Protein AF-A0AAD5BR57-F1 (afdb_monomer)

Sequence (248 aa):
VYKGSLPNGQLIAIKRAQEGSSQGMLEFKNELEILSRVHHKNVVGLIGFCFDKGEQMLVYEYIVNGTLKDSLSGPYILNHFLLGYMDPEYYLTQQLTEKSDTYSFGIVMLEIITARNPIEKGKYIVTEVQETMNKSKELYDLKKVLDPSIGISNQLDGLERFVDLALRCVEEMGNERPSMSEVVKELESIMELIGLNQSIELSSSISASYDGTSKDYNKSYSNDSFLSHSKGSLPSKLYPPLQSLFFQ

Radius of gyration: 21.72 Å; Cα contacts (8 Å, |Δi|>4): 243; chains: 1; bounding box: 59×42×58 Å

Foldseek 3Di:
DDWDAFPVRFIKDKDKFDAPDPVSVVVLVVCCVVQVPDDDPPDWHFPDWADPPRITMTMTGDDPVDDPCVVLDPDDDDPCQVVLLAQLCCVVVVDDDLLSVLSSVLLVLLCVFQSDGCADPRDGSLVVQVVCAQPVDDLRNCPVRGDPVPPPPDLCVLVVLSNVLSNQSNDNDSVSHDRVVVSVVSVVVSCVVSPVPPPCVVPPPPPPDPPDDDDDDPDDPDDDDDPDDDDDDDPPPDDDDHNDRPDD

pLDDT: mean 75.86, std 23.28, range [25.81, 98.5]

Solvent-accessible surface area (backbone atoms only — not comparable to full-atom values): 15556 Å² total; per-residue (Å²): 116,45,83,49,69,47,98,88,68,51,54,26,28,38,40,64,53,61,85,92,43,73,65,36,54,51,51,50,50,51,50,51,60,52,43,76,75,53,84,49,100,92,47,90,50,64,70,39,57,44,80,54,101,88,46,46,31,42,30,26,61,50,67,87,83,65,50,70,59,70,75,50,42,76,100,73,78,80,88,56,60,68,68,47,37,57,31,65,49,31,71,74,68,73,54,86,49,79,40,37,54,28,19,30,50,15,44,50,50,51,28,67,52,29,45,47,65,47,58,52,98,90,41,47,45,67,59,55,51,60,74,52,50,35,88,92,41,80,75,24,56,34,81,85,55,43,31,86,81,62,69,94,64,96,64,60,83,37,48,56,58,50,50,53,52,23,53,38,21,53,43,72,52,54,86,74,24,58,54,65,71,54,50,51,54,50,52,52,53,37,44,54,73,69,62,60,62,90,77,47,77,89,67,68,89,72,80,74,79,83,77,87,72,92,68,92,79,88,72,79,95,65,92,86,88,81,89,74,72,88,86,73,80,78,78,92,79,70,84,88,79,52,88,63,85,87,76,132

InterPro domains:
  IPR000719 Protein kinase domain [PS50011] (1-194)
  IPR001245 Serine-threonine/tyrosine-protein kinase, catalytic domain [PF07714] (4-73)
  IPR001245 Serine-threonine/tyrosine-protein kinase, catalytic domain [PF07714] (84-187)
  IPR011009 Protein kinase-like domain superfamily [SSF56112] (1-199)

Organism: Ambrosia artemisiifolia (NCBI:txid4212)

Nearest PDB structures (foldseek):
  5lpv-assembly1_A  TM=8.615E-01  e=3.635E-12  Arabidopsis thaliana
  5lpb-assembly1_A  TM=8.446E-01  e=3.080E-11  Arabidopsis thaliana
  8ps7-assembly1_A  TM=8.429E-01  e=4.111E-11  Medicago truncatula
  4tpt-assembly1_B  TM=6.820E-01  e=4.719E-08  Homo sapiens
  4tpt-assembly1_A  TM=6.629E-01  e=7.936E-08  Homo sapiens

Mean predicted aligned error: 12.76 Å

Structure (mmCIF, N/CA/C/O backbone):
data_AF-A0AAD5BR57-F1
#
_entry.id   AF-A0AAD5BR57-F1
#
loop_
_atom_site.group_PDB
_atom_site.id
_atom_site.type_symbol
_atom_site.label_atom_id
_atom_site.label_alt_id
_atom_site.label_comp_id
_atom_site.label_asym_id
_atom_site.label_entity_id
_atom_site.label_seq_id
_atom_site.pdbx_PDB_ins_code
_atom_site.Cartn_x
_atom_site.Cartn_y
_atom_site.Cartn_z
_atom_site.occupancy
_atom_site.B_iso_or_equiv
_atom_site.auth_seq_id
_atom_site.auth_comp_id
_atom_site.auth_asym_id
_atom_site.auth_atom_id
_atom_site.pdbx_PDB_model_num
ATOM 1 N N . VAL A 1 1 ? 2.316 4.456 -19.238 1.00 89.25 1 VAL A N 1
ATOM 2 C CA . VAL A 1 1 ? 2.413 2.977 -19.252 1.00 89.25 1 VAL A CA 1
ATOM 3 C C . VAL A 1 1 ? 1.538 2.467 -20.381 1.00 89.25 1 VAL A C 1
ATOM 5 O O . VAL A 1 1 ? 0.466 3.025 -20.578 1.00 89.25 1 VAL A O 1
ATOM 8 N N . TYR A 1 2 ? 1.999 1.473 -21.131 1.00 92.81 2 TYR A N 1
ATOM 9 C CA . TYR A 1 2 ? 1.308 0.901 -22.287 1.00 92.81 2 TYR A CA 1
ATOM 10 C C . TYR A 1 2 ? 1.052 -0.591 -22.065 1.00 92.81 2 TYR A C 1
ATOM 12 O O . TYR A 1 2 ? 1.852 -1.259 -21.414 1.00 92.81 2 TYR A O 1
ATOM 20 N N . LYS A 1 3 ? -0.039 -1.120 -22.621 1.00 94.31 3 LYS A N 1
ATOM 21 C CA . LYS A 1 3 ? -0.311 -2.563 -22.669 1.00 94.31 3 LYS A CA 1
ATOM 22 C C . LYS A 1 3 ? 0.279 -3.151 -23.952 1.00 94.31 3 LYS A C 1
ATOM 24 O O . LYS A 1 3 ? 0.103 -2.565 -25.018 1.00 94.31 3 LYS A O 1
ATOM 29 N N . GLY A 1 4 ? 0.927 -4.307 -23.854 1.00 93.88 4 GLY A N 1
ATOM 30 C CA . GLY A 1 4 ? 1.460 -5.060 -24.990 1.00 93.88 4 GLY A CA 1
ATOM 31 C C . GLY A 1 4 ? 1.160 -6.557 -24.893 1.00 93.88 4 GLY A C 1
ATOM 32 O O . GLY A 1 4 ? 0.654 -7.038 -23.878 1.00 93.88 4 GLY A O 1
ATOM 33 N N . SER A 1 5 ? 1.486 -7.289 -25.958 1.00 94.50 5 SER A N 1
ATOM 34 C CA . SER A 1 5 ? 1.444 -8.754 -26.012 1.00 94.50 5 SER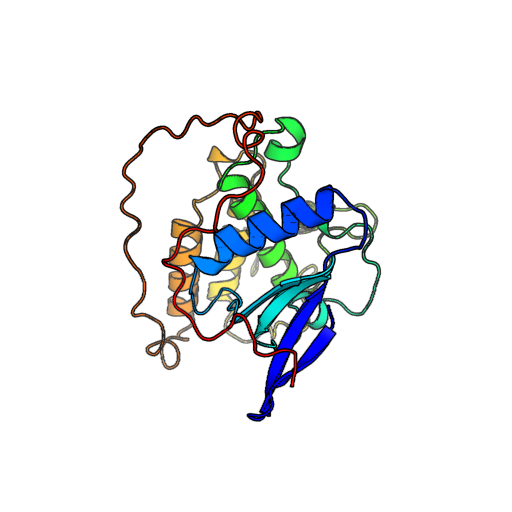 A CA 1
ATOM 35 C C . SER A 1 5 ? 2.727 -9.267 -26.652 1.00 94.50 5 SER A C 1
ATOM 37 O O . SER A 1 5 ? 3.140 -8.757 -27.692 1.00 94.50 5 SER A O 1
ATOM 39 N N . LEU A 1 6 ? 3.335 -10.285 -26.051 1.00 90.06 6 LEU A N 1
ATOM 40 C CA . LEU A 1 6 ? 4.453 -11.021 -26.635 1.00 90.06 6 LEU A CA 1
ATOM 41 C C . LEU A 1 6 ? 3.950 -12.037 -27.685 1.00 90.06 6 LEU A C 1
ATOM 43 O O . LEU A 1 6 ? 2.767 -12.397 -27.662 1.00 90.06 6 LEU A O 1
ATOM 47 N N . PRO A 1 7 ? 4.818 -12.544 -28.588 1.00 92.19 7 PRO A N 1
ATOM 48 C CA . PRO A 1 7 ? 4.431 -13.522 -29.616 1.00 92.19 7 PRO A CA 1
ATOM 49 C C . PRO A 1 7 ? 3.851 -14.833 -29.066 1.00 92.19 7 PRO A C 1
ATOM 51 O O . PRO A 1 7 ? 3.085 -15.508 -29.745 1.00 92.19 7 PRO A O 1
ATOM 54 N N . ASN A 1 8 ? 4.193 -15.188 -27.826 1.00 91.69 8 ASN A N 1
ATOM 55 C CA . ASN A 1 8 ? 3.645 -16.343 -27.109 1.00 91.69 8 ASN A CA 1
ATOM 56 C C . ASN A 1 8 ? 2.242 -16.087 -26.510 1.00 91.69 8 ASN A C 1
ATOM 58 O O . ASN A 1 8 ? 1.713 -16.957 -25.824 1.00 91.69 8 ASN A O 1
ATOM 62 N N . GLY A 1 9 ? 1.654 -14.904 -26.725 1.00 90.62 9 GLY A N 1
ATOM 63 C CA . GLY A 1 9 ? 0.351 -14.502 -26.186 1.00 90.62 9 GLY A CA 1
ATOM 64 C C . GLY A 1 9 ? 0.385 -13.947 -24.758 1.00 90.62 9 GLY A C 1
ATOM 65 O O . GLY A 1 9 ? -0.659 -13.571 -24.228 1.00 90.62 9 GLY A O 1
ATOM 66 N N . GLN A 1 10 ? 1.559 -13.868 -24.123 1.00 92.25 10 GLN A N 1
ATOM 67 C CA . GLN A 1 10 ? 1.697 -13.297 -22.785 1.00 92.25 10 GLN A CA 1
ATOM 68 C C . GLN A 1 10 ? 1.473 -11.780 -22.819 1.00 92.25 10 GLN A C 1
ATOM 70 O O . GLN A 1 10 ? 2.149 -11.056 -23.555 1.00 92.25 10 GLN A O 1
ATOM 75 N N . LEU A 1 11 ? 0.547 -11.290 -21.991 1.00 94.69 11 LEU A N 1
ATOM 76 C CA . LEU A 1 11 ? 0.301 -9.859 -21.822 1.00 94.69 11 LEU A CA 1
ATOM 77 C C . LEU A 1 11 ? 1.389 -9.209 -20.961 1.00 94.69 11 LEU A C 1
ATOM 79 O O . LEU A 1 11 ? 1.804 -9.762 -19.942 1.00 94.69 11 LEU A O 1
ATOM 83 N N . ILE A 1 12 ? 1.801 -8.006 -21.355 1.00 96.06 12 ILE A N 1
ATOM 84 C CA . ILE A 1 12 ? 2.857 -7.233 -20.691 1.00 96.06 12 ILE A CA 1
ATOM 85 C C . ILE A 1 12 ? 2.453 -5.769 -20.491 1.00 96.06 12 ILE A C 1
ATOM 87 O O . ILE A 1 12 ? 1.628 -5.224 -21.233 1.00 96.06 12 ILE A O 1
ATOM 91 N N . ALA A 1 13 ? 3.060 -5.122 -19.500 1.00 96.12 13 ALA A N 1
ATOM 92 C CA . ALA A 1 13 ? 2.980 -3.684 -19.277 1.00 96.12 13 ALA A CA 1
ATOM 93 C C . ALA A 1 13 ? 4.337 -3.031 -19.570 1.00 96.12 13 ALA A C 1
ATOM 95 O O . ALA A 1 13 ? 5.369 -3.474 -19.078 1.00 96.12 13 ALA A O 1
ATOM 96 N N . ILE A 1 14 ? 4.342 -1.965 -20.367 1.00 94.75 14 ILE A N 1
ATOM 97 C CA . ILE A 1 14 ? 5.552 -1.255 -20.792 1.00 94.75 14 ILE A CA 1
ATOM 98 C C . ILE A 1 14 ? 5.528 0.151 -20.190 1.00 94.75 14 ILE A C 1
ATOM 100 O O . ILE A 1 14 ? 4.704 1.001 -20.554 1.00 94.75 14 ILE A O 1
ATOM 104 N N . LYS A 1 15 ? 6.436 0.417 -19.254 1.00 92.56 15 LYS A N 1
ATOM 105 C CA . LYS A 1 15 ? 6.654 1.741 -18.666 1.00 92.56 15 LYS A CA 1
ATOM 106 C C . LYS A 1 15 ? 7.794 2.422 -19.413 1.00 92.56 15 LYS A C 1
ATOM 108 O O . LYS A 1 15 ? 8.955 2.100 -19.203 1.00 92.56 15 LYS A O 1
ATOM 113 N N . ARG A 1 16 ? 7.452 3.359 -20.297 1.00 89.62 16 ARG A N 1
ATOM 114 C CA . ARG A 1 16 ? 8.415 4.236 -20.977 1.00 89.62 16 ARG A CA 1
ATOM 115 C C . ARG A 1 16 ? 8.724 5.432 -20.076 1.00 89.62 16 ARG A C 1
ATOM 117 O O . ARG A 1 16 ? 7.781 6.079 -19.613 1.00 89.62 16 ARG A O 1
ATOM 124 N N . ALA A 1 17 ? 10.000 5.705 -19.820 1.00 83.25 17 ALA A N 1
ATOM 125 C CA . ALA A 1 17 ? 10.419 6.898 -19.089 1.00 83.25 17 ALA A CA 1
ATOM 126 C C . ALA A 1 17 ? 10.110 8.168 -19.904 1.00 83.25 17 ALA A C 1
ATOM 128 O O . ALA A 1 17 ? 10.014 8.121 -21.132 1.00 83.25 17 ALA A O 1
ATOM 129 N N . GLN A 1 18 ? 9.940 9.307 -19.229 1.00 77.50 18 GLN A N 1
ATOM 130 C CA . GLN A 1 18 ? 9.761 10.585 -19.920 1.00 77.50 18 GLN A CA 1
ATOM 131 C C . GLN A 1 18 ? 11.057 11.007 -20.623 1.00 77.50 18 GLN A C 1
ATOM 133 O O . GLN A 1 18 ? 12.136 10.980 -20.032 1.00 77.50 18 GLN A O 1
ATOM 138 N N . GLU A 1 19 ? 10.942 11.419 -21.886 1.00 69.81 19 GLU A N 1
ATOM 139 C CA . GLU A 1 19 ? 12.077 11.895 -22.677 1.00 69.81 19 GLU A CA 1
ATOM 140 C C . GLU A 1 19 ? 12.655 13.192 -22.085 1.00 69.81 19 GLU A C 1
ATOM 142 O O . GLU A 1 19 ? 11.928 14.136 -21.781 1.00 69.81 19 GLU A O 1
ATOM 147 N N . GLY A 1 20 ? 13.982 13.248 -21.938 1.00 65.12 20 GLY A N 1
ATOM 148 C CA . GLY A 1 20 ? 14.707 14.477 -21.603 1.00 65.12 20 GLY A CA 1
ATOM 149 C C . GLY A 1 20 ? 14.751 14.876 -20.124 1.00 65.12 20 GLY A C 1
ATOM 150 O O . GLY A 1 20 ? 15.356 15.903 -19.818 1.00 65.12 20 GLY A O 1
ATOM 151 N N . SER A 1 21 ? 14.183 14.098 -19.193 1.00 67.38 21 SER A N 1
ATOM 152 C CA . SER A 1 21 ? 14.302 14.384 -17.756 1.00 67.38 21 SER A CA 1
ATOM 153 C C . SER A 1 21 ? 15.447 13.590 -17.108 1.00 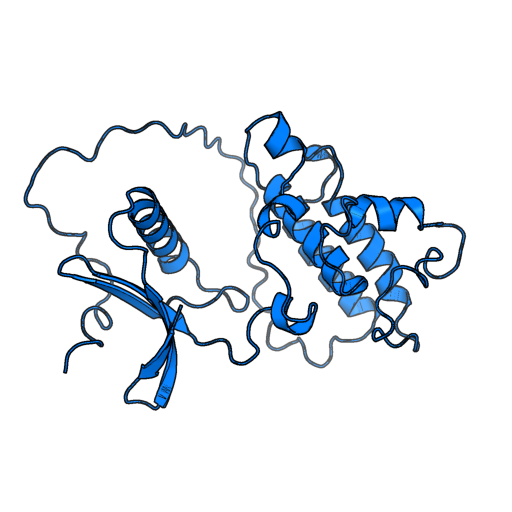67.38 21 SER A C 1
ATOM 155 O O . SER A 1 21 ? 15.536 12.366 -17.209 1.00 67.38 21 SER A O 1
ATOM 157 N N . SER A 1 22 ? 16.348 14.290 -16.409 1.00 65.00 22 SER A N 1
ATOM 158 C CA . SER A 1 22 ? 17.391 13.660 -15.580 1.00 65.00 22 SER A CA 1
ATOM 159 C C . SER A 1 2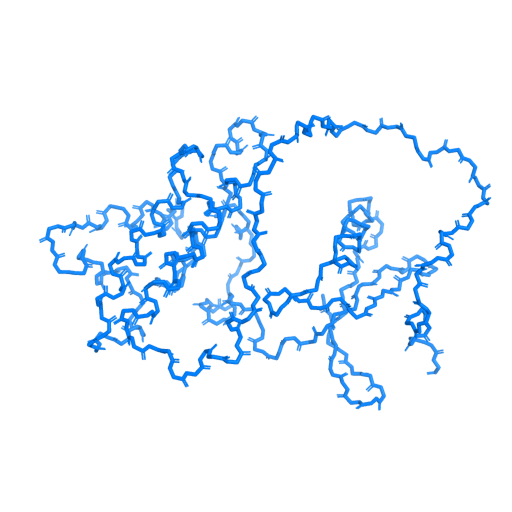2 ? 16.779 12.808 -14.467 1.00 65.00 22 SER A C 1
ATOM 161 O O . SER A 1 22 ? 17.284 11.729 -14.159 1.00 65.00 22 SER A O 1
ATOM 163 N N . GLN A 1 23 ? 15.650 13.277 -13.932 1.00 74.38 23 GLN A N 1
ATOM 164 C CA . GLN A 1 23 ? 14.828 12.577 -12.957 1.00 74.38 23 GLN A CA 1
ATOM 165 C C . GLN A 1 23 ? 14.332 11.224 -13.493 1.00 74.38 23 GLN A C 1
ATOM 167 O O . GLN A 1 23 ? 14.511 10.209 -12.826 1.00 74.38 23 GLN A O 1
ATOM 172 N N . GLY A 1 24 ? 13.813 11.171 -14.726 1.00 79.00 24 GLY A N 1
ATOM 173 C CA . GLY A 1 24 ? 13.313 9.931 -15.326 1.00 79.00 24 GLY A CA 1
ATOM 174 C C . GLY A 1 24 ? 14.399 8.870 -15.520 1.00 79.00 24 GLY A C 1
ATOM 175 O O . GLY A 1 24 ? 14.137 7.684 -15.331 1.00 79.00 24 GLY A O 1
ATOM 176 N N . MET A 1 25 ? 15.637 9.279 -15.824 1.00 81.06 25 MET A N 1
ATOM 177 C CA . MET A 1 25 ? 16.769 8.347 -15.916 1.00 81.06 25 MET A CA 1
ATOM 178 C C . MET A 1 25 ? 17.167 7.781 -14.548 1.00 81.06 25 MET A C 1
ATOM 180 O O . MET A 1 25 ? 17.523 6.605 -14.448 1.00 81.06 25 MET A O 1
ATOM 184 N N . LEU A 1 26 ? 17.157 8.612 -13.502 1.00 83.56 26 LEU A N 1
ATOM 185 C CA . LEU A 1 26 ? 17.472 8.159 -12.149 1.00 83.56 26 LEU A CA 1
ATOM 186 C C . LEU A 1 26 ? 16.409 7.176 -11.644 1.00 83.56 26 LEU A C 1
ATOM 188 O O . LEU A 1 26 ? 16.758 6.106 -11.152 1.00 83.56 26 LEU A O 1
ATOM 192 N N . GLU A 1 27 ? 15.130 7.497 -11.848 1.00 85.56 27 GLU A N 1
ATOM 193 C CA . GLU A 1 27 ? 14.002 6.617 -11.525 1.00 85.56 27 GLU A CA 1
ATOM 194 C C . GLU A 1 27 ? 14.103 5.276 -12.254 1.00 85.56 27 GLU A C 1
ATOM 196 O O . GLU A 1 27 ? 14.029 4.228 -11.615 1.00 85.56 27 GLU A O 1
ATOM 201 N N . PHE A 1 28 ? 14.367 5.296 -13.565 1.00 88.88 28 PHE A N 1
ATOM 202 C CA . PHE A 1 28 ? 14.559 4.083 -14.362 1.00 88.88 28 PHE A CA 1
ATOM 203 C C . PHE A 1 28 ? 15.667 3.185 -13.796 1.00 88.88 28 PHE A C 1
ATOM 205 O O . PHE A 1 28 ? 15.479 1.976 -13.662 1.00 88.88 28 PHE A O 1
ATOM 212 N N . LYS A 1 29 ? 16.828 3.764 -13.457 1.00 88.19 29 LYS A N 1
ATOM 213 C CA . LYS A 1 29 ? 17.972 3.007 -12.927 1.00 88.19 29 LYS A CA 1
ATOM 214 C C . LYS A 1 29 ? 17.682 2.412 -11.555 1.00 88.19 29 LYS A C 1
ATOM 216 O O . LYS A 1 29 ? 17.982 1.239 -11.350 1.00 88.19 29 LYS A O 1
ATOM 221 N N . ASN A 1 30 ? 17.100 3.196 -10.650 1.00 88.38 30 ASN A N 1
ATOM 222 C CA . ASN A 1 30 ? 16.754 2.730 -9.308 1.00 88.38 30 ASN A CA 1
ATOM 223 C C . ASN A 1 30 ? 15.736 1.589 -9.375 1.00 88.38 30 ASN A C 1
ATOM 225 O O . ASN A 1 30 ? 15.912 0.556 -8.733 1.00 88.38 30 ASN A O 1
ATOM 229 N N . GLU A 1 31 ? 14.697 1.748 -10.193 1.00 90.50 31 GLU A N 1
ATOM 230 C CA . GLU A 1 31 ? 13.650 0.743 -10.356 1.00 90.50 31 GLU A CA 1
ATOM 231 C C . GLU A 1 31 ? 14.195 -0.547 -10.983 1.00 90.50 31 GLU A C 1
ATOM 233 O O . GLU A 1 31 ? 13.914 -1.636 -10.483 1.00 90.50 31 GLU A O 1
ATOM 238 N N . LEU A 1 32 ? 15.050 -0.442 -12.007 1.00 90.38 32 LEU A N 1
ATOM 239 C CA . LEU A 1 32 ? 15.746 -1.592 -12.588 1.00 90.38 32 LEU A CA 1
ATOM 240 C C . LEU A 1 32 ? 16.642 -2.298 -11.559 1.00 90.38 32 LEU A C 1
ATOM 242 O O . LEU A 1 32 ? 16.634 -3.526 -11.468 1.00 90.38 32 LEU A O 1
ATOM 246 N N . GLU A 1 33 ? 17.422 -1.545 -10.780 1.00 90.19 33 GLU A N 1
ATOM 247 C CA . GLU A 1 33 ? 18.319 -2.118 -9.775 1.00 90.19 33 GLU A CA 1
ATOM 248 C C . GLU A 1 33 ? 17.549 -2.879 -8.691 1.00 90.19 33 GLU A C 1
ATOM 250 O O . GLU A 1 33 ? 17.908 -4.017 -8.382 1.00 90.19 33 GLU A O 1
ATOM 255 N N . ILE A 1 34 ? 16.490 -2.281 -8.145 1.00 87.56 34 ILE A N 1
ATOM 256 C CA . ILE A 1 34 ? 15.700 -2.877 -7.064 1.00 87.56 34 ILE A CA 1
ATOM 257 C C . ILE A 1 34 ? 14.920 -4.086 -7.589 1.00 87.56 34 ILE A C 1
ATOM 259 O O . ILE A 1 34 ? 15.047 -5.189 -7.053 1.00 87.56 34 ILE A O 1
ATOM 263 N N . LEU A 1 35 ? 14.154 -3.918 -8.669 1.00 88.75 35 LEU A N 1
ATOM 264 C CA . LEU A 1 35 ? 13.240 -4.958 -9.149 1.00 88.75 35 LEU A CA 1
ATOM 265 C C . LEU A 1 35 ? 13.952 -6.112 -9.860 1.00 88.75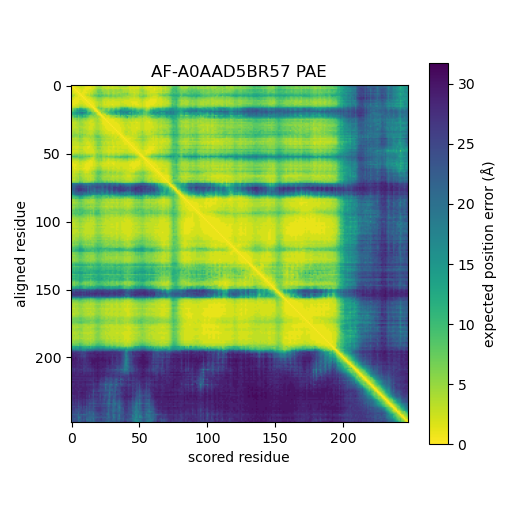 35 LEU A C 1
ATOM 267 O O . LEU A 1 35 ? 13.412 -7.209 -9.910 1.00 88.75 35 LEU A O 1
ATOM 271 N N . SER A 1 36 ? 15.190 -5.929 -10.333 1.00 87.06 36 SER A N 1
ATOM 272 C CA . SER A 1 36 ? 15.999 -7.057 -10.829 1.00 87.06 36 SER A CA 1
ATOM 273 C C . SER A 1 36 ? 16.412 -8.044 -9.729 1.00 87.06 36 SER A C 1
ATOM 275 O O . SER A 1 36 ? 16.783 -9.180 -10.030 1.00 87.06 36 SER A O 1
ATOM 277 N N . ARG A 1 37 ? 16.367 -7.629 -8.455 1.00 88.19 37 ARG A N 1
ATOM 278 C CA . ARG A 1 37 ? 16.772 -8.449 -7.301 1.00 88.19 37 ARG A CA 1
ATOM 279 C C . ARG A 1 37 ? 15.588 -8.949 -6.477 1.00 88.19 37 ARG A C 1
ATOM 281 O O . ARG A 1 37 ? 15.758 -9.886 -5.701 1.00 88.19 37 ARG A O 1
ATOM 288 N N . VAL A 1 38 ? 14.406 -8.363 -6.651 1.00 85.69 38 VAL A N 1
ATOM 289 C CA . VAL A 1 38 ? 13.208 -8.682 -5.868 1.00 85.69 38 VAL A CA 1
ATOM 290 C C . VAL A 1 38 ? 12.234 -9.491 -6.717 1.00 85.69 38 VAL A C 1
ATOM 292 O O . VAL A 1 38 ? 11.695 -8.996 -7.699 1.00 85.69 38 VAL A O 1
ATOM 295 N N . HIS A 1 39 ? 11.978 -10.731 -6.303 1.00 87.19 39 HIS A N 1
ATOM 296 C CA . HIS A 1 39 ? 10.973 -11.603 -6.909 1.00 87.19 39 HIS A CA 1
ATOM 297 C C . HIS A 1 39 ? 10.044 -12.108 -5.810 1.00 87.19 39 HIS A C 1
ATOM 299 O O . HIS A 1 39 ? 10.460 -12.889 -4.954 1.00 87.19 39 HIS A O 1
ATOM 305 N N . HIS A 1 40 ? 8.795 -11.646 -5.803 1.00 89.12 40 HIS A N 1
ATOM 306 C CA . HIS A 1 40 ? 7.832 -12.011 -4.771 1.00 89.12 40 HIS A CA 1
ATOM 307 C C . HIS A 1 40 ? 6.402 -11.976 -5.316 1.00 89.12 40 HIS A C 1
ATOM 309 O O . HIS A 1 40 ? 6.071 -11.100 -6.101 1.00 89.12 40 HIS A O 1
ATOM 315 N N . LYS A 1 41 ? 5.528 -12.879 -4.849 1.00 90.06 41 LYS A N 1
ATOM 316 C CA . LYS A 1 41 ? 4.128 -13.002 -5.313 1.00 90.06 41 LYS A CA 1
ATOM 317 C C . LYS A 1 41 ? 3.288 -11.720 -5.175 1.00 90.06 41 LYS A C 1
ATOM 319 O O . LYS A 1 41 ? 2.313 -11.556 -5.893 1.00 90.06 41 LYS A O 1
ATOM 324 N N . ASN A 1 42 ? 3.666 -10.833 -4.249 1.00 89.69 42 ASN A N 1
ATOM 325 C CA . ASN A 1 42 ? 2.981 -9.561 -3.976 1.00 89.69 42 ASN A CA 1
ATOM 326 C C . ASN A 1 42 ? 3.739 -8.337 -4.534 1.00 89.69 42 ASN A C 1
ATOM 328 O O . ASN A 1 42 ? 3.439 -7.211 -4.150 1.00 89.69 42 ASN A O 1
ATOM 332 N N . VAL A 1 43 ? 4.754 -8.541 -5.381 1.00 90.62 43 VAL A N 1
ATOM 333 C CA . VAL A 1 43 ? 5.515 -7.474 -6.051 1.00 90.62 43 VAL A CA 1
ATOM 334 C C . VAL A 1 43 ? 5.465 -7.741 -7.549 1.00 90.62 43 VAL A C 1
ATOM 336 O O . VAL A 1 43 ? 5.752 -8.852 -7.980 1.00 90.62 43 VAL A O 1
ATOM 339 N N . VAL A 1 44 ? 5.111 -6.727 -8.340 1.00 90.25 44 VAL A N 1
ATOM 340 C CA . VAL A 1 44 ? 4.977 -6.873 -9.796 1.00 90.25 44 VAL A CA 1
ATOM 341 C C . VAL A 1 44 ? 6.306 -7.314 -10.407 1.00 90.25 44 VAL A C 1
ATOM 343 O O . VAL A 1 44 ? 7.329 -6.641 -10.253 1.00 90.25 44 VAL A O 1
ATOM 346 N N . GLY A 1 45 ? 6.279 -8.436 -11.121 1.00 90.62 45 GLY A N 1
ATOM 347 C CA . GLY A 1 45 ? 7.458 -9.027 -11.737 1.00 90.62 45 GLY A CA 1
ATOM 348 C C . GLY A 1 45 ? 8.005 -8.182 -12.887 1.00 90.62 45 GLY A C 1
ATOM 349 O O . GLY A 1 45 ? 7.312 -7.925 -13.879 1.00 90.62 45 GLY A O 1
ATOM 350 N N . LEU A 1 46 ? 9.279 -7.794 -12.785 1.00 93.12 46 LEU A N 1
ATOM 351 C CA . LEU A 1 46 ? 10.023 -7.213 -13.899 1.00 93.12 46 LEU A CA 1
ATOM 352 C C . LEU A 1 46 ? 10.428 -8.333 -14.867 1.00 93.12 46 LEU A C 1
ATOM 354 O O . LEU A 1 46 ? 11.212 -9.214 -14.525 1.00 93.12 46 LEU A O 1
ATOM 358 N N . ILE A 1 47 ? 9.906 -8.284 -16.091 1.00 92.06 47 ILE A N 1
ATOM 359 C CA . ILE A 1 47 ? 10.236 -9.242 -17.153 1.00 92.06 47 ILE A CA 1
ATOM 360 C C . ILE A 1 47 ? 11.527 -8.819 -17.852 1.00 92.06 47 ILE A C 1
ATOM 362 O O . ILE A 1 47 ? 12.380 -9.647 -18.153 1.00 92.06 47 ILE A O 1
ATOM 366 N N . GLY A 1 48 ? 11.687 -7.530 -18.135 1.00 91.19 48 GLY A N 1
ATOM 367 C CA . GLY A 1 48 ? 12.849 -7.046 -18.866 1.00 91.19 48 GLY A CA 1
ATOM 368 C C . GLY A 1 48 ? 12.899 -5.534 -18.964 1.00 91.19 48 GLY A C 1
ATOM 369 O O . GLY A 1 48 ? 12.101 -4.817 -18.363 1.00 91.19 48 GLY A O 1
ATOM 370 N N . PHE A 1 49 ? 13.853 -5.041 -19.740 1.00 92.38 49 PHE A N 1
ATOM 371 C CA . PHE A 1 49 ? 14.031 -3.616 -19.966 1.00 92.38 49 PHE A CA 1
ATOM 372 C C . PHE A 1 49 ? 14.574 -3.352 -2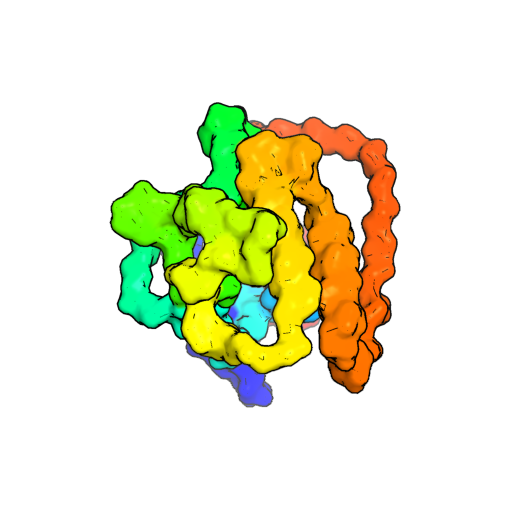1.371 1.00 92.38 49 PHE A C 1
ATOM 374 O O . PHE A 1 49 ? 15.190 -4.218 -21.991 1.00 92.38 49 PHE A O 1
ATOM 381 N N . CYS A 1 50 ? 14.365 -2.135 -21.855 1.00 89.88 50 CYS A N 1
ATOM 382 C CA . CYS A 1 50 ? 14.980 -1.590 -23.052 1.00 89.88 50 CYS A CA 1
ATOM 383 C C . CYS A 1 50 ? 15.781 -0.350 -22.659 1.00 89.88 50 CYS A C 1
ATOM 385 O O . CYS A 1 50 ? 15.257 0.547 -21.996 1.00 89.88 50 CYS A O 1
ATOM 387 N N . PHE A 1 51 ? 17.047 -0.322 -23.064 1.00 87.31 51 PHE A N 1
ATOM 388 C CA . PHE A 1 51 ? 17.916 0.842 -22.951 1.00 87.31 51 PHE A CA 1
ATOM 389 C C . PHE A 1 51 ? 18.726 0.960 -24.244 1.00 87.31 51 PHE A C 1
ATOM 391 O O . PHE A 1 51 ? 19.852 0.470 -24.326 1.00 87.31 51 PHE A O 1
ATOM 398 N N . ASP A 1 52 ? 18.122 1.539 -25.280 1.00 84.00 52 ASP A N 1
ATOM 399 C CA . ASP A 1 52 ? 18.764 1.704 -26.588 1.00 84.00 52 ASP A CA 1
ATOM 400 C C . ASP A 1 52 ? 18.348 3.017 -27.254 1.00 84.00 52 ASP A C 1
ATOM 402 O O . ASP A 1 52 ? 17.198 3.431 -27.159 1.00 84.00 52 ASP A O 1
ATOM 406 N N . LYS A 1 53 ? 19.287 3.681 -27.939 1.00 80.56 53 LYS A N 1
ATOM 407 C CA . LYS A 1 53 ? 19.053 4.896 -28.755 1.00 80.56 53 LYS A CA 1
ATOM 408 C C . LYS A 1 53 ? 18.220 6.007 -28.087 1.00 80.56 53 LYS A C 1
ATOM 410 O O . LYS A 1 53 ? 17.531 6.757 -28.768 1.00 80.56 53 LYS A O 1
ATOM 415 N N . GLY A 1 54 ? 18.320 6.150 -26.765 1.00 78.31 54 GLY A N 1
ATOM 416 C CA . GLY A 1 54 ? 17.570 7.152 -25.996 1.00 78.31 54 GLY A CA 1
ATOM 417 C C . GLY A 1 54 ? 16.220 6.663 -25.462 1.00 78.31 54 GLY A C 1
ATOM 418 O O . GLY A 1 54 ? 15.609 7.359 -24.656 1.00 78.31 54 GLY A O 1
ATOM 419 N N . GLU A 1 55 ? 15.797 5.454 -25.823 1.00 83.75 55 GLU A N 1
ATOM 420 C CA . GLU A 1 55 ? 14.642 4.785 -25.237 1.00 83.75 55 GLU A CA 1
ATOM 421 C C . GLU A 1 55 ? 15.007 4.142 -23.905 1.00 83.75 55 GLU A C 1
ATOM 423 O O . GLU A 1 55 ? 16.018 3.450 -23.780 1.00 83.75 55 GLU A O 1
ATOM 428 N N . GLN A 1 56 ? 14.147 4.353 -22.914 1.00 88.62 56 GLN A N 1
ATOM 429 C CA . GLN A 1 56 ? 14.266 3.768 -21.584 1.00 88.62 56 GLN A CA 1
ATOM 430 C C . GLN A 1 56 ? 12.903 3.191 -21.230 1.00 88.62 56 GLN A C 1
ATOM 432 O O . GLN A 1 56 ? 11.942 3.932 -20.996 1.00 88.62 56 GLN A O 1
ATOM 437 N N . MET A 1 57 ? 12.789 1.866 -21.268 1.00 91.75 57 MET A N 1
ATOM 438 C CA . MET A 1 57 ? 11.530 1.177 -21.004 1.00 91.75 57 MET A CA 1
ATOM 439 C C . MET A 1 57 ? 11.732 0.037 -20.024 1.00 91.75 57 MET A C 1
ATOM 441 O O . MET A 1 57 ? 12.666 -0.745 -20.166 1.00 91.75 57 MET A O 1
ATOM 445 N N . LEU A 1 58 ? 10.834 -0.083 -19.058 1.00 93.25 58 LEU A N 1
ATOM 446 C CA . LEU A 1 58 ? 10.733 -1.241 -18.180 1.00 93.25 58 LEU A CA 1
ATOM 447 C C . LEU A 1 58 ? 9.519 -2.064 -18.602 1.00 93.25 58 LEU A C 1
ATOM 449 O O . LEU A 1 58 ? 8.465 -1.510 -18.930 1.00 93.25 58 LEU A O 1
ATOM 453 N N . VAL A 1 59 ? 9.690 -3.380 -18.644 1.00 94.38 59 VAL A N 1
ATOM 454 C CA . VAL A 1 59 ? 8.686 -4.334 -19.110 1.00 94.38 59 VAL A CA 1
ATOM 455 C C . VAL A 1 59 ? 8.308 -5.232 -17.948 1.00 94.38 59 VAL A C 1
ATOM 457 O O . VAL A 1 59 ? 9.151 -5.952 -17.420 1.00 94.38 59 VAL A O 1
ATOM 460 N N . TYR A 1 60 ? 7.036 -5.204 -17.580 1.00 94.12 60 TYR A N 1
ATOM 461 C CA . TYR A 1 60 ? 6.467 -5.946 -16.463 1.00 94.12 60 TYR A CA 1
ATOM 462 C C . TYR A 1 60 ? 5.430 -6.940 -16.956 1.00 94.12 60 TYR A C 1
ATOM 464 O O . TYR A 1 60 ? 4.892 -6.813 -18.064 1.00 94.12 60 TYR A O 1
ATOM 472 N N . GLU A 1 61 ? 5.091 -7.889 -16.095 1.00 92.75 61 GLU A N 1
ATOM 473 C CA . GLU A 1 61 ? 3.842 -8.621 -16.245 1.00 92.75 61 GLU A CA 1
ATOM 474 C C . GLU A 1 61 ? 2.636 -7.671 -16.228 1.00 92.75 61 GLU A C 1
ATOM 476 O O . GLU A 1 61 ? 2.635 -6.617 -15.585 1.00 92.75 61 GLU A O 1
ATOM 481 N N . TYR A 1 62 ? 1.601 -8.023 -16.986 1.00 94.06 62 TYR A N 1
ATOM 482 C CA . TYR A 1 62 ? 0.382 -7.229 -17.030 1.00 94.06 62 TYR A CA 1
ATOM 483 C C . TYR A 1 62 ? -0.597 -7.659 -15.933 1.00 94.06 62 TYR A C 1
ATOM 485 O O . TYR A 1 62 ? -1.090 -8.787 -15.944 1.00 94.06 62 TYR A O 1
ATOM 493 N N . ILE A 1 63 ? -0.942 -6.731 -15.038 1.00 93.06 63 ILE A N 1
ATOM 494 C CA . ILE A 1 63 ? -1.966 -6.937 -14.009 1.00 93.06 63 ILE A CA 1
ATOM 495 C C . ILE A 1 63 ? -3.351 -6.663 -14.604 1.00 93.06 63 ILE A C 1
ATOM 497 O O . ILE A 1 63 ? -3.706 -5.524 -14.909 1.00 93.06 63 ILE A O 1
ATOM 501 N N . VAL A 1 64 ? -4.142 -7.724 -14.782 1.00 90.06 64 VAL A N 1
ATOM 502 C CA . VAL A 1 64 ? -5.431 -7.671 -15.497 1.00 90.06 64 VAL A CA 1
ATOM 503 C C . VAL A 1 64 ? -6.506 -6.848 -14.790 1.00 90.06 64 VAL A C 1
ATOM 505 O O . VAL A 1 64 ? -7.322 -6.230 -15.466 1.00 90.06 64 VAL A O 1
ATOM 508 N N . ASN A 1 65 ? -6.477 -6.802 -13.457 1.00 88.38 65 ASN A N 1
ATOM 509 C CA . ASN A 1 65 ? -7.477 -6.102 -12.645 1.00 88.38 65 ASN A CA 1
ATOM 510 C C . ASN A 1 65 ? -7.150 -4.615 -12.429 1.00 88.38 65 ASN A C 1
ATOM 512 O O . ASN A 1 65 ? -7.849 -3.943 -11.680 1.00 88.38 65 ASN A O 1
ATOM 516 N N . GLY A 1 66 ? -6.107 -4.092 -13.082 1.00 87.81 66 GLY A N 1
ATOM 517 C CA . GLY A 1 66 ? -5.700 -2.699 -12.919 1.00 87.81 66 GLY A CA 1
ATOM 518 C C . GLY A 1 66 ? -5.140 -2.407 -11.528 1.00 87.81 66 GLY A C 1
ATOM 519 O O . GLY A 1 66 ? -4.564 -3.283 -10.878 1.00 87.81 66 GLY A O 1
ATOM 520 N N . THR A 1 67 ? -5.251 -1.152 -11.101 1.00 87.81 67 THR A N 1
ATOM 521 C CA . THR A 1 67 ? -4.753 -0.706 -9.796 1.00 87.81 67 THR A CA 1
ATOM 522 C C . THR A 1 67 ? -5.833 -0.810 -8.721 1.00 87.81 67 THR A C 1
ATOM 524 O O . THR A 1 67 ? -7.028 -0.759 -9.012 1.00 87.81 67 THR A O 1
ATOM 527 N N . LEU A 1 68 ? -5.418 -0.890 -7.451 1.00 86.94 68 LEU A N 1
ATOM 528 C CA . LEU A 1 68 ? -6.345 -0.810 -6.316 1.00 86.94 68 LEU A CA 1
ATOM 529 C C . LEU A 1 68 ? -7.198 0.465 -6.386 1.00 86.94 68 LEU A C 1
ATOM 531 O O . LEU A 1 68 ? -8.402 0.420 -6.155 1.00 86.94 68 LEU A O 1
ATOM 535 N N . LYS A 1 69 ? -6.586 1.580 -6.799 1.00 83.12 69 LYS A N 1
ATOM 536 C CA . LYS A 1 69 ? -7.271 2.857 -6.981 1.00 83.12 69 LYS A CA 1
ATOM 537 C C . LYS A 1 69 ? -8.445 2.759 -7.954 1.00 83.12 69 LYS A C 1
ATOM 539 O O . LYS A 1 69 ? -9.498 3.303 -7.646 1.00 83.12 69 LYS A O 1
ATOM 544 N N . ASP A 1 70 ? -8.283 2.054 -9.076 1.00 83.12 70 ASP A N 1
ATOM 545 C CA . ASP A 1 70 ? -9.351 1.861 -10.071 1.00 83.12 70 ASP A CA 1
ATOM 546 C C . ASP A 1 70 ? -10.531 1.055 -9.502 1.00 83.12 70 ASP A C 1
ATOM 548 O O . ASP A 1 70 ? -11.662 1.194 -9.965 1.00 83.12 70 ASP A O 1
ATOM 552 N N . SER A 1 71 ? -10.260 0.210 -8.502 1.00 83.25 71 SER A N 1
ATOM 553 C CA . SER A 1 71 ? -11.268 -0.612 -7.825 1.00 83.25 71 SER A CA 1
ATOM 554 C C . SER A 1 71 ? -11.979 0.135 -6.692 1.00 83.25 71 SER A C 1
ATOM 556 O O . SER A 1 71 ? -13.167 -0.087 -6.484 1.00 83.25 71 SER A O 1
ATOM 558 N N . LEU A 1 72 ? -11.268 1.007 -5.964 1.00 78.44 72 LEU A N 1
ATOM 559 C CA . LEU A 1 72 ? -11.802 1.745 -4.809 1.00 78.44 72 LEU A CA 1
ATOM 560 C C . LEU A 1 72 ? -12.426 3.092 -5.184 1.00 78.44 72 LEU A C 1
ATOM 562 O O . LEU A 1 72 ? -13.429 3.500 -4.608 1.00 78.44 72 LEU A O 1
ATOM 566 N N . SER A 1 73 ? -11.838 3.802 -6.144 1.00 66.06 73 SER A N 1
ATOM 567 C CA . SER A 1 73 ? -12.217 5.170 -6.490 1.00 66.06 73 SER A CA 1
ATOM 568 C C . SER A 1 73 ? -12.506 5.279 -7.986 1.00 66.06 73 SER A C 1
ATOM 570 O O . SER A 1 73 ? -11.689 4.929 -8.836 1.00 66.06 73 SER A O 1
ATOM 572 N N . GLY A 1 74 ? -13.693 5.785 -8.328 1.00 57.53 74 GLY A N 1
ATOM 573 C CA . GLY A 1 74 ? -14.011 6.155 -9.707 1.00 57.53 74 GLY A CA 1
ATOM 574 C C . GLY A 1 74 ? -13.025 7.202 -10.262 1.00 57.53 74 GLY A C 1
ATOM 575 O O . GLY A 1 74 ? -12.278 7.826 -9.508 1.00 57.53 74 GLY A O 1
ATOM 576 N N . PRO A 1 75 ? -13.011 7.438 -11.584 1.00 50.59 75 PRO A N 1
ATOM 577 C CA . PRO A 1 75 ? -11.955 8.188 -12.264 1.00 50.59 75 PRO A CA 1
ATOM 578 C C . PRO A 1 75 ? -11.978 9.691 -11.923 1.00 50.59 75 PRO A C 1
ATOM 580 O O . PRO A 1 75 ? -12.508 10.487 -12.693 1.00 50.59 75 PRO A O 1
ATOM 583 N N . TYR A 1 76 ? -11.377 10.115 -10.803 1.00 54.16 76 TYR A N 1
ATOM 584 C CA . TYR A 1 76 ? -11.172 11.535 -10.488 1.00 54.16 76 TYR A CA 1
ATOM 585 C C . TYR A 1 76 ? -9.767 11.861 -9.916 1.00 54.16 76 TYR A C 1
ATOM 587 O O . TYR A 1 76 ? -9.294 11.306 -8.932 1.00 54.16 76 TYR A O 1
ATOM 595 N N . ILE A 1 77 ? -9.125 12.790 -10.640 1.00 50.81 77 ILE A N 1
ATOM 596 C CA . ILE A 1 77 ? -8.014 13.738 -10.396 1.00 50.81 77 ILE A CA 1
ATOM 597 C C . ILE A 1 77 ? -6.760 13.277 -9.611 1.00 50.81 77 ILE A C 1
ATOM 599 O O . ILE A 1 77 ? -6.718 13.179 -8.391 1.00 50.81 77 ILE A O 1
ATOM 603 N N . LEU A 1 78 ? -5.665 13.155 -10.374 1.00 52.19 78 LEU A N 1
ATOM 604 C CA . LEU A 1 78 ? -4.290 12.774 -10.012 1.00 52.19 78 LEU A CA 1
ATOM 605 C C . LEU A 1 78 ? -3.504 13.757 -9.117 1.00 52.19 78 LEU A C 1
ATOM 607 O O . LEU A 1 78 ? -2.424 13.407 -8.652 1.00 52.19 78 LEU A O 1
ATOM 611 N N . ASN A 1 79 ? -3.998 14.969 -8.862 1.00 47.81 79 ASN A N 1
ATOM 612 C CA . ASN A 1 79 ? -3.122 16.060 -8.407 1.00 47.81 79 ASN A CA 1
ATOM 613 C C . ASN A 1 79 ? -2.796 16.071 -6.901 1.00 47.81 79 ASN A C 1
ATOM 615 O O . ASN A 1 79 ? -1.915 16.822 -6.500 1.00 47.81 79 ASN A O 1
ATOM 619 N N . HIS A 1 80 ? -3.451 15.244 -6.078 1.00 55.88 80 HIS A N 1
ATOM 620 C CA . HIS A 1 80 ? -3.161 15.143 -4.636 1.00 55.88 80 HIS A CA 1
ATOM 621 C C . HIS A 1 80 ? -2.735 13.744 -4.180 1.00 55.88 80 HIS A C 1
ATOM 623 O O . HIS A 1 80 ? -2.542 13.531 -2.986 1.00 55.88 80 HIS A O 1
ATOM 629 N N . PHE A 1 81 ? -2.585 12.804 -5.123 1.00 62.88 81 PHE A N 1
ATOM 630 C CA . PHE A 1 81 ? -2.467 11.382 -4.812 1.00 62.88 81 PHE A CA 1
ATOM 631 C C . PHE A 1 81 ? -1.331 11.105 -3.829 1.00 62.88 81 PHE A C 1
ATOM 633 O O . PHE A 1 81 ? -1.592 10.554 -2.776 1.00 62.88 81 PHE A O 1
ATOM 640 N N . LEU A 1 82 ? -0.109 11.569 -4.104 1.00 69.94 82 LEU A N 1
ATOM 641 C CA . LEU A 1 82 ? 1.032 11.249 -3.245 1.00 69.94 82 LEU A CA 1
ATOM 642 C C . LEU A 1 82 ? 0.977 11.944 -1.875 1.00 69.94 82 LEU A C 1
ATOM 644 O O . LEU A 1 82 ? 1.395 11.348 -0.892 1.00 69.94 82 LEU A O 1
ATOM 648 N N . LEU A 1 83 ? 0.425 13.162 -1.780 1.00 80.69 83 LEU A N 1
ATOM 649 C CA . LEU A 1 83 ? 0.434 13.926 -0.524 1.00 80.69 83 LEU A CA 1
ATOM 650 C C . LEU A 1 83 ? -0.393 13.253 0.576 1.00 80.69 83 LEU A C 1
ATOM 652 O O . LEU A 1 83 ? -0.049 13.359 1.746 1.00 80.6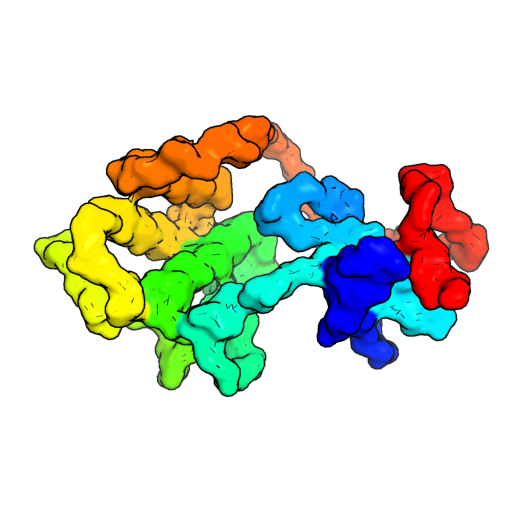9 83 LEU A O 1
ATOM 656 N N . GLY A 1 84 ? -1.454 12.539 0.199 1.00 86.44 84 GLY A N 1
ATOM 657 C CA . GLY A 1 84 ? -2.303 11.830 1.152 1.00 86.44 84 GLY A CA 1
ATOM 658 C C . GLY A 1 84 ? -1.636 10.640 1.841 1.00 86.44 84 GLY A C 1
ATOM 659 O O . GLY A 1 84 ? -2.088 10.252 2.913 1.00 86.44 84 GLY A O 1
ATOM 660 N N . TYR A 1 85 ? -0.564 10.094 1.260 1.00 91.94 85 TYR A N 1
ATOM 661 C CA . TYR A 1 85 ? 0.183 8.964 1.825 1.00 91.94 85 TYR A CA 1
ATOM 662 C C . TYR A 1 85 ? 1.477 9.397 2.524 1.00 91.94 85 TYR A C 1
ATOM 664 O O . TYR A 1 85 ? 2.148 8.561 3.119 1.00 91.94 85 TYR A O 1
ATOM 672 N N . MET A 1 86 ? 1.853 10.679 2.448 1.00 91.75 86 MET A N 1
ATOM 673 C CA . MET A 1 86 ? 3.123 11.155 2.998 1.00 91.75 86 MET A CA 1
ATOM 674 C C . MET A 1 86 ? 3.131 11.056 4.520 1.00 91.75 86 MET A C 1
ATOM 676 O O . MET A 1 86 ? 2.271 11.619 5.194 1.00 91.75 86 MET A O 1
ATOM 680 N N . ASP A 1 87 ? 4.157 10.390 5.040 1.00 95.00 87 ASP A N 1
ATOM 681 C CA . ASP A 1 87 ? 4.458 10.347 6.464 1.00 95.00 87 ASP A CA 1
ATOM 682 C C . ASP A 1 87 ? 4.718 11.772 7.006 1.00 95.00 87 ASP A C 1
ATOM 684 O O . ASP A 1 87 ? 5.606 12.466 6.489 1.00 95.00 87 ASP A O 1
ATOM 688 N N . PRO A 1 88 ? 3.976 12.224 8.035 1.00 93.88 88 PRO A N 1
ATOM 689 C CA . PRO A 1 88 ? 4.148 13.551 8.618 1.00 93.88 88 PRO A CA 1
ATOM 690 C C . PRO A 1 88 ? 5.529 13.739 9.259 1.00 93.88 88 PRO A C 1
ATOM 692 O O . PRO A 1 88 ? 6.122 14.812 9.127 1.00 93.88 88 PRO A O 1
ATOM 695 N N . GLU A 1 89 ? 6.094 12.708 9.890 1.00 93.75 89 GLU A N 1
ATOM 696 C CA . GLU A 1 89 ? 7.437 12.760 10.470 1.00 93.75 89 GLU A CA 1
ATOM 697 C C . GLU A 1 89 ? 8.493 12.893 9.370 1.00 93.75 89 GLU A C 1
ATOM 699 O O . GLU A 1 89 ? 9.380 13.742 9.474 1.00 93.75 89 GLU A O 1
ATOM 704 N N . TYR A 1 90 ? 8.371 12.140 8.273 1.00 93.50 90 TYR A N 1
ATOM 705 C CA . TYR A 1 90 ? 9.229 12.308 7.094 1.00 93.50 90 TYR A CA 1
ATOM 706 C C . TYR A 1 90 ? 9.108 13.715 6.502 1.00 93.50 90 TYR A C 1
ATOM 708 O O . TYR A 1 90 ? 10.121 14.357 6.220 1.00 93.50 90 TYR A O 1
ATOM 716 N N . TYR A 1 91 ? 7.887 14.227 6.347 1.00 91.75 91 TYR A N 1
ATOM 717 C CA . TYR A 1 91 ? 7.652 15.567 5.816 1.00 91.75 91 TYR A CA 1
ATOM 718 C C . TYR A 1 91 ? 8.326 16.652 6.672 1.00 91.75 91 TYR A C 1
ATOM 720 O O . TYR A 1 91 ? 8.931 17.584 6.137 1.00 91.75 91 TYR A O 1
ATOM 728 N N . LEU A 1 92 ? 8.271 16.521 7.998 1.00 92.19 92 LEU A N 1
ATOM 729 C CA . LEU A 1 92 ? 8.863 17.485 8.927 1.00 92.19 92 LEU A CA 1
ATOM 730 C C . LEU A 1 92 ? 10.386 17.340 9.047 1.00 92.19 92 LEU A C 1
ATOM 732 O O . LEU A 1 92 ? 11.104 18.339 9.039 1.00 92.19 92 LEU A O 1
ATOM 736 N N . THR A 1 93 ? 10.887 16.112 9.170 1.00 93.12 93 THR A N 1
ATOM 737 C CA . THR A 1 93 ? 12.305 15.830 9.457 1.00 93.12 93 THR A CA 1
ATOM 738 C C . THR A 1 93 ? 13.168 15.719 8.204 1.00 93.12 93 THR A C 1
ATOM 740 O O . THR A 1 93 ? 14.391 15.827 8.302 1.00 93.12 93 THR A O 1
ATOM 743 N N . GLN A 1 94 ? 12.548 15.493 7.041 1.00 92.06 94 GLN A N 1
ATOM 744 C CA . GLN A 1 94 ? 13.197 15.122 5.778 1.00 92.06 94 GLN A CA 1
ATOM 745 C C . GLN A 1 94 ? 13.992 13.804 5.864 1.00 92.06 94 GLN A C 1
ATOM 747 O O . GLN A 1 94 ? 14.866 13.546 5.034 1.00 92.06 94 GLN A O 1
ATOM 752 N N . GLN A 1 95 ? 13.692 12.953 6.853 1.00 89.00 95 GLN A N 1
ATOM 753 C CA . GLN A 1 95 ? 14.339 11.655 7.057 1.00 89.00 95 GLN A CA 1
ATOM 754 C C . GLN A 1 95 ? 13.396 10.527 6.652 1.00 89.00 95 GLN A C 1
ATOM 756 O O . GLN A 1 95 ? 12.409 10.252 7.328 1.00 89.00 95 GLN A O 1
ATOM 761 N N . LEU A 1 96 ? 13.689 9.890 5.519 1.00 91.19 96 LEU A N 1
ATOM 762 C CA . LEU A 1 96 ? 12.927 8.736 5.053 1.00 91.19 96 LEU A CA 1
ATOM 763 C C . LEU A 1 96 ? 13.349 7.492 5.841 1.00 91.19 96 LEU A C 1
ATOM 765 O O . LEU A 1 96 ? 14.542 7.196 5.933 1.00 91.19 96 LEU A O 1
ATOM 769 N N . THR A 1 97 ? 12.379 6.753 6.374 1.00 94.81 97 THR A N 1
ATOM 770 C CA . THR A 1 97 ? 12.625 5.530 7.150 1.00 94.81 97 THR A CA 1
ATOM 771 C C . THR A 1 97 ? 11.694 4.402 6.710 1.00 94.81 97 THR A C 1
ATOM 773 O O . THR A 1 97 ? 10.692 4.636 6.039 1.00 94.81 97 THR A O 1
ATOM 776 N N . GLU A 1 98 ? 11.964 3.172 7.155 1.00 95.56 98 GLU A N 1
ATOM 777 C CA . GLU A 1 98 ? 11.024 2.048 7.000 1.00 95.56 98 GLU A CA 1
ATOM 778 C C . GLU A 1 98 ? 9.647 2.327 7.637 1.00 95.56 98 GLU A C 1
ATOM 780 O O . GLU A 1 98 ? 8.635 1.769 7.221 1.00 95.56 98 GLU A O 1
ATOM 785 N N . LYS A 1 99 ? 9.584 3.226 8.628 1.00 97.69 99 LYS A N 1
ATOM 786 C CA . LYS A 1 99 ? 8.337 3.621 9.294 1.00 97.69 99 LYS A CA 1
ATOM 787 C C . LYS A 1 99 ? 7.497 4.562 8.436 1.00 97.69 99 LYS A C 1
ATOM 789 O O . LYS A 1 99 ? 6.286 4.646 8.647 1.00 97.69 99 LYS A O 1
ATOM 794 N N . SER A 1 100 ? 8.107 5.237 7.465 1.00 97.00 100 SER A N 1
ATOM 795 C CA . SER A 1 100 ? 7.396 6.040 6.468 1.00 97.00 100 SER A CA 1
ATOM 796 C C . SER A 1 100 ? 6.608 5.154 5.498 1.00 97.00 100 SER A C 1
ATOM 798 O O . SER A 1 100 ? 5.478 5.488 5.129 1.00 97.00 100 SER A O 1
ATOM 800 N N . ASP A 1 101 ? 7.148 3.975 5.170 1.00 96.12 101 ASP A N 1
ATOM 801 C CA . ASP A 1 101 ? 6.431 2.953 4.400 1.00 96.12 101 ASP A CA 1
ATOM 802 C C . ASP A 1 101 ? 5.278 2.354 5.216 1.00 96.12 101 ASP A C 1
ATOM 804 O O . ASP A 1 101 ? 4.176 2.200 4.686 1.00 96.12 101 ASP A O 1
ATOM 808 N N . THR A 1 102 ? 5.483 2.093 6.518 1.00 98.12 102 THR A N 1
ATOM 809 C CA . THR A 1 102 ? 4.398 1.654 7.416 1.00 98.12 102 THR A CA 1
ATOM 810 C C . THR A 1 102 ? 3.241 2.655 7.428 1.00 98.12 102 THR A C 1
ATOM 812 O O . THR A 1 102 ? 2.086 2.250 7.301 1.00 98.12 102 THR A O 1
ATOM 815 N N . TYR A 1 103 ? 3.530 3.956 7.540 1.00 97.69 103 TYR A N 1
ATOM 816 C CA . TYR A 1 103 ? 2.499 4.999 7.513 1.00 97.69 103 TYR A CA 1
ATOM 817 C C . TYR A 1 103 ? 1.717 4.980 6.200 1.00 97.69 103 TYR A C 1
ATOM 819 O O . TYR A 1 103 ? 0.489 4.886 6.202 1.00 97.69 103 TYR A O 1
ATOM 827 N N . SER A 1 104 ? 2.434 4.985 5.074 1.00 96.44 104 SER A N 1
ATOM 828 C CA . SER A 1 104 ? 1.830 4.951 3.738 1.00 96.44 104 SER A CA 1
ATOM 829 C C . SER A 1 104 ? 0.933 3.720 3.555 1.00 96.44 104 SER A C 1
ATOM 831 O O . SER A 1 104 ? -0.164 3.822 3.003 1.00 96.44 104 SER A O 1
ATOM 833 N N . PHE A 1 105 ? 1.359 2.560 4.066 1.00 97.31 105 PHE A N 1
ATOM 834 C CA . PHE A 1 105 ? 0.562 1.334 4.062 1.00 97.31 105 PHE A CA 1
ATOM 835 C C . PHE A 1 105 ? -0.689 1.446 4.946 1.00 97.31 105 PHE A C 1
ATOM 837 O O . PHE A 1 105 ? -1.769 1.022 4.538 1.00 97.31 105 PHE A O 1
ATOM 844 N N . GLY A 1 106 ? -0.580 2.071 6.120 1.00 97.75 106 GLY A N 1
ATOM 845 C CA . GLY A 1 106 ? -1.720 2.353 6.994 1.00 97.75 106 GLY A CA 1
ATOM 846 C C . GLY A 1 106 ? -2.791 3.217 6.319 1.00 97.75 106 GLY A C 1
ATOM 847 O O . GLY A 1 106 ? -3.980 2.925 6.435 1.00 97.75 106 GLY A O 1
ATOM 848 N N . ILE A 1 107 ? -2.388 4.217 5.529 1.00 96.12 107 ILE A N 1
ATOM 849 C CA . ILE A 1 107 ? -3.320 5.008 4.711 1.00 96.12 107 ILE A CA 1
ATOM 850 C C . ILE A 1 107 ? -4.044 4.126 3.687 1.00 96.12 107 ILE A C 1
ATOM 852 O O . ILE A 1 107 ? -5.258 4.245 3.551 1.00 96.12 107 ILE A O 1
ATOM 856 N N . VAL A 1 108 ? -3.341 3.203 3.018 1.00 94.69 108 VAL A N 1
ATOM 857 C CA . VAL A 1 108 ? -3.964 2.233 2.093 1.00 94.69 108 VAL A CA 1
ATOM 858 C C . VAL A 1 108 ? -4.969 1.336 2.822 1.00 94.69 108 VAL A C 1
ATOM 860 O O . VAL A 1 108 ? -6.046 1.064 2.295 1.00 94.69 108 VAL A O 1
ATOM 863 N N . MET A 1 109 ? -4.672 0.902 4.050 1.00 96.06 109 MET A N 1
ATOM 864 C CA . MET A 1 109 ? -5.629 0.136 4.859 1.00 96.06 109 MET A CA 1
ATOM 865 C C . MET A 1 109 ? -6.907 0.940 5.140 1.00 96.06 109 MET A C 1
ATOM 867 O O . MET A 1 109 ? -8.006 0.397 5.022 1.00 96.06 109 MET A O 1
ATOM 871 N N . LEU A 1 110 ? -6.779 2.229 5.473 1.00 94.38 110 LEU A N 1
ATOM 872 C CA . LEU A 1 110 ? -7.924 3.124 5.674 1.00 94.38 110 LEU A CA 1
ATOM 873 C C . LEU A 1 110 ? -8.695 3.381 4.369 1.00 94.38 110 LEU A C 1
ATOM 875 O O . LEU A 1 110 ? -9.927 3.414 4.366 1.00 94.38 110 LEU A O 1
ATOM 879 N N . GLU A 1 111 ? -7.987 3.516 3.252 1.00 92.06 111 GLU A N 1
ATOM 880 C CA . GLU A 1 111 ? -8.573 3.653 1.916 1.00 92.06 111 GLU A CA 1
ATOM 881 C C . GLU A 1 111 ? -9.460 2.445 1.581 1.00 92.06 111 GLU A C 1
ATOM 883 O O . GLU A 1 111 ? -10.597 2.618 1.150 1.00 92.06 111 GLU A O 1
ATOM 888 N N . ILE A 1 112 ? -8.990 1.225 1.863 1.00 91.00 112 ILE A N 1
ATOM 889 C CA . ILE A 1 112 ? -9.730 -0.021 1.605 1.00 91.00 112 ILE A CA 1
ATOM 890 C C . ILE A 1 112 ? -11.037 -0.085 2.403 1.00 91.00 112 ILE A C 1
ATOM 892 O O . ILE A 1 112 ? -12.066 -0.460 1.850 1.00 91.00 112 ILE A O 1
ATOM 896 N N . ILE A 1 113 ? -11.022 0.271 3.692 1.00 90.38 113 ILE A N 1
ATOM 897 C CA . ILE A 1 113 ? -12.221 0.136 4.541 1.00 90.38 113 ILE A CA 1
ATOM 898 C C . ILE A 1 113 ? -13.251 1.246 4.321 1.00 90.38 113 ILE A C 1
ATOM 900 O O . ILE A 1 113 ? -14.412 1.084 4.690 1.00 90.38 113 ILE A O 1
ATOM 904 N N . THR A 1 114 ? -12.840 2.385 3.765 1.00 90.25 114 THR A N 1
ATOM 905 C CA . THR A 1 114 ? -13.732 3.531 3.525 1.00 90.25 114 THR A CA 1
ATOM 906 C C . THR A 1 114 ? -14.145 3.678 2.063 1.00 90.25 114 THR A C 1
ATOM 908 O O . THR A 1 114 ? -15.159 4.323 1.797 1.00 90.25 114 THR A O 1
ATOM 911 N N . ALA A 1 115 ? -13.365 3.119 1.129 1.00 89.06 115 ALA A N 1
ATOM 912 C CA . ALA A 1 115 ? -13.435 3.382 -0.310 1.00 89.06 115 ALA A CA 1
ATOM 913 C C . ALA A 1 115 ? -13.415 4.888 -0.657 1.00 89.06 115 ALA A C 1
ATOM 915 O O . ALA A 1 115 ? -14.070 5.344 -1.596 1.00 89.06 115 ALA A O 1
ATOM 916 N N . ARG A 1 116 ? -12.678 5.685 0.128 1.00 87.44 116 ARG A N 1
ATOM 917 C CA . ARG A 1 116 ? -12.525 7.141 -0.044 1.00 87.44 116 ARG A CA 1
ATOM 918 C C . ARG A 1 116 ? -11.090 7.499 -0.355 1.00 87.44 116 ARG A C 1
ATOM 920 O O . ARG A 1 116 ? -10.174 6.799 0.056 1.00 87.44 116 ARG A O 1
ATOM 927 N N . ASN A 1 117 ? -10.884 8.634 -1.014 1.00 86.69 117 ASN A N 1
ATOM 928 C CA . ASN A 1 117 ? -9.528 9.117 -1.247 1.00 86.69 117 ASN A CA 1
ATOM 929 C C . ASN A 1 117 ? -8.867 9.521 0.085 1.00 86.69 117 ASN A C 1
ATOM 931 O O . ASN A 1 117 ? -9.548 10.057 0.963 1.00 86.69 117 ASN A O 1
ATOM 935 N N . PRO A 1 118 ? -7.534 9.384 0.218 1.00 89.56 118 PRO A N 1
ATOM 936 C CA . PRO A 1 118 ? -6.819 9.798 1.426 1.00 89.56 118 PRO A CA 1
ATOM 937 C C . PRO A 1 118 ? -7.023 11.265 1.825 1.00 89.56 118 PRO A C 1
ATOM 939 O O . PRO A 1 118 ? -6.916 11.607 3.002 1.00 89.56 118 PRO A O 1
ATOM 942 N N . ILE A 1 119 ? -7.303 12.136 0.847 1.00 88.38 119 ILE A N 1
ATOM 943 C CA . ILE A 1 119 ? -7.635 13.545 1.061 1.00 88.38 119 ILE A CA 1
ATOM 944 C C . ILE A 1 119 ? -8.915 13.874 0.294 1.00 88.38 119 ILE A C 1
ATOM 946 O O . ILE A 1 119 ? -8.933 13.847 -0.939 1.00 88.38 119 ILE A O 1
ATOM 950 N N . GLU A 1 120 ? -9.958 14.292 1.010 1.00 83.62 120 GLU A N 1
ATOM 951 C CA . GLU A 1 120 ? -11.204 14.785 0.422 1.00 83.62 120 GLU A CA 1
ATOM 952 C C . GLU A 1 120 ? -11.604 16.121 1.044 1.00 83.62 120 GLU A C 1
ATOM 954 O O . GLU A 1 120 ? -11.627 16.294 2.260 1.00 83.62 120 GLU A O 1
ATOM 959 N N . LYS A 1 121 ? -11.910 17.114 0.197 1.00 83.12 121 LYS A N 1
ATOM 960 C CA . LYS A 1 121 ? -12.316 18.470 0.629 1.00 83.12 121 LYS A CA 1
ATOM 961 C C . LYS A 1 121 ? -11.346 19.114 1.642 1.00 83.12 121 LYS A C 1
ATOM 963 O O . LYS A 1 121 ? -11.768 19.890 2.494 1.00 83.12 121 LYS A O 1
ATOM 968 N N . GLY A 1 122 ? -10.052 18.799 1.535 1.00 82.38 122 GLY A N 1
ATOM 969 C CA . GLY A 1 122 ? -8.999 19.317 2.417 1.00 82.38 122 GLY A CA 1
ATOM 970 C C . GLY A 1 122 ? -8.906 18.633 3.785 1.00 82.38 122 GLY A C 1
ATOM 971 O O . GLY A 1 122 ? -8.147 19.102 4.628 1.00 82.38 122 GLY A O 1
ATOM 972 N N . LYS A 1 123 ? -9.655 17.550 4.014 1.00 85.75 123 LYS A N 1
ATOM 973 C CA . LYS A 1 123 ? -9.545 16.713 5.210 1.00 85.75 123 LYS A CA 1
ATOM 974 C C . LYS A 1 123 ? -8.829 15.412 4.880 1.00 85.75 123 LYS A C 1
ATOM 976 O O . LYS A 1 123 ? -9.061 14.835 3.820 1.00 85.75 123 LYS A O 1
ATOM 981 N N . TYR A 1 124 ? -7.977 14.972 5.799 1.00 90.69 124 TYR A N 1
ATOM 982 C CA . TYR A 1 124 ? -7.303 13.683 5.715 1.00 90.69 124 TYR A CA 1
ATOM 983 C C . TYR A 1 124 ? -8.222 12.578 6.231 1.00 90.69 124 TYR A C 1
ATOM 985 O O . TYR A 1 124 ? -8.908 12.751 7.242 1.00 90.69 124 TYR A O 1
ATOM 993 N N . ILE A 1 125 ? -8.185 11.429 5.561 1.00 91.62 125 ILE A N 1
ATOM 994 C CA . ILE A 1 125 ? -8.950 10.240 5.940 1.00 91.62 125 ILE A CA 1
ATOM 995 C C . ILE A 1 125 ? -8.655 9.800 7.380 1.00 91.62 125 ILE A C 1
ATOM 997 O O . ILE A 1 125 ? -9.575 9.445 8.111 1.00 91.62 125 ILE A O 1
ATOM 1001 N N . VAL A 1 126 ? -7.390 9.889 7.811 1.00 93.12 126 VAL A N 1
ATOM 1002 C CA . VAL A 1 126 ? -6.951 9.534 9.171 1.00 93.12 126 VAL A CA 1
ATOM 1003 C C . VAL A 1 126 ? -7.720 10.343 10.209 1.00 93.12 126 VAL A C 1
ATOM 1005 O O . VAL A 1 126 ? -8.321 9.768 11.113 1.00 93.12 126 VAL A O 1
ATOM 1008 N N . THR A 1 127 ? -7.770 11.666 10.033 1.00 91.44 127 THR A N 1
ATOM 1009 C CA . THR A 1 127 ? -8.478 12.578 10.936 1.00 91.44 127 THR A CA 1
ATOM 1010 C C . THR A 1 127 ? -9.971 12.267 10.976 1.00 91.44 127 THR A C 1
ATOM 1012 O O . THR A 1 127 ? -10.557 12.202 12.050 1.00 91.44 127 THR A O 1
ATOM 1015 N N . GLU A 1 128 ? -10.597 12.021 9.823 1.00 91.69 128 GLU A N 1
ATOM 1016 C CA . GLU A 1 128 ? -12.034 11.733 9.765 1.00 91.69 128 GLU A CA 1
ATOM 1017 C C . GLU A 1 128 ? -12.398 10.409 10.457 1.00 91.69 128 GLU A C 1
ATOM 1019 O O . GLU A 1 128 ? -13.401 10.335 11.177 1.00 91.69 128 GLU A O 1
ATOM 1024 N N . VAL A 1 129 ? -11.570 9.375 10.283 1.00 92.00 129 VAL A N 1
ATOM 1025 C CA . VAL A 1 129 ? -11.736 8.086 10.968 1.00 92.00 129 VAL A CA 1
ATOM 1026 C C . VAL A 1 129 ? -11.544 8.257 12.476 1.00 92.00 129 VAL A C 1
ATOM 1028 O O . VAL A 1 129 ? -12.409 7.831 13.241 1.00 92.00 129 VAL A O 1
ATOM 1031 N N . GLN A 1 130 ? -10.474 8.928 12.913 1.00 91.62 130 GLN A N 1
ATOM 1032 C CA . GLN A 1 130 ? -10.190 9.171 14.332 1.00 91.62 130 GLN A CA 1
ATOM 1033 C C . GLN A 1 130 ? -11.287 9.993 15.028 1.00 91.62 130 GLN A C 1
ATOM 1035 O O . GLN A 1 130 ? -11.689 9.650 16.137 1.00 91.62 130 GLN A O 1
ATOM 1040 N N . GLU A 1 131 ? -11.805 11.046 14.386 1.00 90.00 131 GLU A N 1
ATOM 1041 C CA . GLU A 1 131 ? -12.875 11.893 14.939 1.00 90.00 131 GLU A CA 1
ATOM 1042 C C . GLU A 1 131 ? -14.223 11.162 15.041 1.00 90.00 131 GLU A C 1
ATOM 1044 O O . GLU A 1 131 ? -15.035 11.460 15.921 1.00 90.00 131 GLU A O 1
ATOM 1049 N N . THR A 1 132 ? -14.484 10.214 14.137 1.00 88.56 132 THR A N 1
ATOM 1050 C CA . THR A 1 132 ? -15.740 9.445 14.117 1.00 88.56 132 THR A CA 1
ATOM 1051 C C . THR A 1 132 ? -15.717 8.282 15.108 1.00 88.56 132 THR A C 1
ATOM 1053 O O . THR A 1 132 ? -16.759 7.893 15.641 1.00 88.56 132 THR A O 1
ATOM 1056 N N . MET A 1 133 ? -14.534 7.723 15.350 1.00 88.12 133 MET A N 1
ATOM 1057 C CA . MET A 1 133 ? -14.329 6.500 16.109 1.00 88.12 133 MET A CA 1
ATOM 1058 C C . MET A 1 133 ? -14.714 6.642 17.585 1.00 88.12 133 MET A C 1
ATOM 1060 O O . MET A 1 133 ? -14.191 7.471 18.326 1.00 88.12 133 MET A O 1
ATOM 1064 N N . ASN A 1 134 ? -15.571 5.738 18.055 1.00 87.38 134 ASN A N 1
ATOM 1065 C CA . ASN A 1 134 ? -15.861 5.556 19.470 1.00 87.38 134 ASN A CA 1
ATOM 1066 C C . ASN A 1 134 ? -15.643 4.099 19.878 1.00 87.38 134 ASN A C 1
ATOM 1068 O O . ASN A 1 134 ? -16.531 3.266 19.711 1.00 87.38 134 ASN A O 1
ATOM 1072 N N . LYS A 1 135 ? -14.493 3.822 20.507 1.00 84.44 135 LYS A N 1
ATOM 1073 C CA . LYS A 1 135 ? -14.092 2.479 20.966 1.00 84.44 135 LYS A CA 1
ATOM 1074 C C . LYS A 1 135 ? -15.089 1.782 21.897 1.00 84.44 135 LYS A C 1
ATOM 1076 O O . LYS A 1 135 ? -15.031 0.570 22.044 1.00 84.44 135 LYS A O 1
ATOM 1081 N N . SER A 1 136 ? -15.993 2.527 22.535 1.00 85.38 136 SER A N 1
ATOM 1082 C CA . SER A 1 136 ? -17.001 1.959 23.444 1.00 85.38 136 SER A CA 1
ATOM 1083 C C . SER A 1 136 ? -18.249 1.441 22.722 1.00 85.38 136 SER A C 1
ATOM 1085 O O . SER A 1 136 ? -19.123 0.856 23.361 1.00 85.38 136 SER A O 1
ATOM 1087 N N . LYS A 1 137 ? -18.384 1.708 21.421 1.00 83.19 137 LYS A N 1
ATOM 1088 C CA . LYS A 1 137 ? -19.530 1.296 20.609 1.00 83.19 137 LYS A CA 1
ATOM 1089 C C . LYS A 1 137 ? -19.145 0.144 19.689 1.00 83.19 137 LYS A C 1
ATOM 1091 O O . LYS A 1 137 ? -18.002 0.046 19.257 1.00 83.19 137 LYS A O 1
ATOM 1096 N N . GLU A 1 138 ? -20.139 -0.673 19.352 1.00 79.62 138 GLU A N 1
ATOM 1097 C CA . GLU A 1 138 ? -20.032 -1.717 18.330 1.00 79.62 138 GLU A CA 1
ATOM 1098 C C . GLU A 1 138 ? -19.453 -1.144 17.028 1.00 79.62 138 GLU A C 1
ATOM 1100 O O . GLU A 1 138 ? -19.926 -0.106 16.537 1.00 79.62 138 GLU A O 1
ATOM 1105 N N . LEU A 1 139 ? -18.436 -1.815 16.475 1.00 76.56 139 LEU A N 1
ATOM 1106 C CA . LEU A 1 139 ? -17.756 -1.414 15.243 1.00 76.56 139 LEU A CA 1
ATOM 1107 C C . LEU A 1 139 ? -17.204 0.015 15.285 1.00 76.56 139 LEU A C 1
ATOM 1109 O O . LEU A 1 139 ? -17.147 0.714 14.270 1.00 76.56 139 LEU A O 1
ATOM 1113 N N . TYR A 1 140 ? -16.883 0.485 16.487 1.00 83.69 140 TYR A N 1
ATOM 1114 C CA . TYR A 1 140 ? -16.353 1.814 16.748 1.00 83.69 140 TYR A CA 1
ATOM 1115 C C . TYR A 1 140 ? -17.218 2.979 16.241 1.00 83.69 140 TYR A C 1
ATOM 1117 O O . TYR A 1 140 ? -16.710 4.080 16.051 1.00 83.69 140 TYR A O 1
ATOM 1125 N N . ASP A 1 141 ? -18.524 2.772 16.029 1.00 84.94 141 ASP A N 1
ATOM 1126 C CA . ASP A 1 141 ? -19.428 3.758 15.398 1.00 84.94 141 ASP A CA 1
ATOM 1127 C C . ASP A 1 141 ? -18.995 4.175 13.973 1.00 84.94 141 ASP A C 1
ATOM 1129 O O . ASP A 1 141 ? -19.430 5.199 13.440 1.00 84.94 141 ASP A O 1
ATOM 1133 N N . LEU A 1 142 ? -18.169 3.353 13.312 1.00 83.31 142 LEU A N 1
ATOM 1134 C CA . LEU A 1 142 ? -17.581 3.656 12.003 1.00 83.31 142 LEU A CA 1
ATOM 1135 C C . LEU A 1 142 ? -18.558 3.484 10.836 1.00 83.31 142 LEU A C 1
ATOM 1137 O O . LEU A 1 142 ? -18.192 3.719 9.689 1.00 83.31 142 LEU A O 1
ATOM 1141 N N . LYS A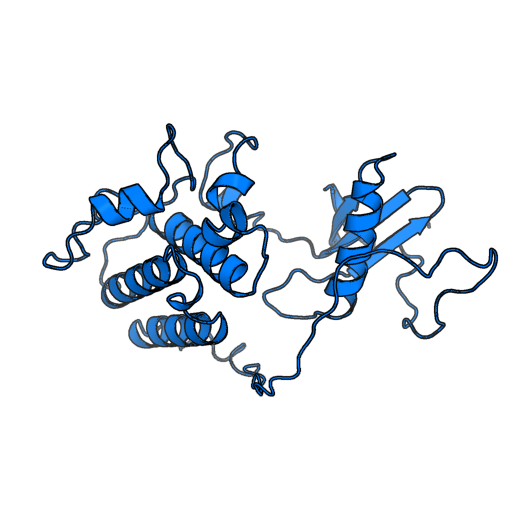 1 143 ? -19.830 3.159 11.098 1.00 82.44 143 LYS A N 1
ATOM 1142 C CA . LYS A 1 143 ? -20.885 2.973 10.079 1.00 82.44 143 LYS A CA 1
ATOM 1143 C C . LYS A 1 143 ? -21.018 4.161 9.110 1.00 82.44 143 LYS A C 1
ATOM 1145 O O . LYS A 1 143 ? -21.551 4.002 8.021 1.00 82.44 143 LYS A O 1
ATOM 1150 N N . LYS A 1 144 ? -20.566 5.356 9.511 1.00 82.88 144 LYS A N 1
ATOM 1151 C CA . LYS A 1 144 ? -20.577 6.580 8.690 1.00 82.88 144 LYS A CA 1
ATOM 1152 C C . LYS A 1 144 ? -19.374 6.728 7.759 1.00 82.88 144 LYS A C 1
ATOM 1154 O O . LYS A 1 144 ? -19.460 7.499 6.805 1.00 82.88 144 LYS A O 1
ATOM 1159 N N . VAL A 1 145 ? -18.258 6.071 8.067 1.00 86.75 145 VAL A N 1
ATOM 1160 C CA . VAL A 1 145 ? -17.003 6.167 7.304 1.00 86.75 145 VAL A CA 1
ATOM 1161 C C . VAL A 1 145 ? -16.703 4.902 6.514 1.00 86.75 145 VAL A C 1
ATOM 1163 O O . VAL A 1 145 ? -16.100 5.011 5.453 1.00 86.75 145 VAL A O 1
ATOM 1166 N N . LEU A 1 146 ? -17.167 3.743 6.988 1.00 87.56 146 LEU A N 1
ATOM 1167 C CA . LEU A 1 146 ? -17.024 2.474 6.287 1.00 87.56 146 LEU A CA 1
ATOM 1168 C C . LEU A 1 146 ? -17.723 2.503 4.928 1.00 87.56 146 LEU A C 1
ATOM 1170 O O . LEU A 1 146 ? -18.804 3.082 4.782 1.00 87.56 146 LEU A O 1
ATOM 1174 N N . ASP A 1 147 ? -17.104 1.838 3.959 1.00 86.56 147 ASP A N 1
ATOM 1175 C CA . ASP A 1 147 ? -17.697 1.608 2.652 1.00 86.56 147 ASP A CA 1
ATOM 1176 C C . ASP A 1 147 ? -19.011 0.813 2.815 1.00 86.56 147 ASP A C 1
ATOM 1178 O O . ASP A 1 147 ? -18.997 -0.289 3.374 1.00 86.56 147 ASP A O 1
ATOM 1182 N N . PRO A 1 148 ? -20.154 1.328 2.316 1.00 83.00 148 PRO A N 1
ATOM 1183 C CA . PRO A 1 148 ? -21.426 0.609 2.327 1.00 83.00 148 PRO A CA 1
ATOM 1184 C C . PRO A 1 148 ? -21.386 -0.769 1.651 1.00 83.00 148 PRO A C 1
ATOM 1186 O O . PRO A 1 148 ? -22.265 -1.593 1.910 1.00 83.00 148 PRO A O 1
ATOM 1189 N N . SER A 1 149 ? -20.415 -1.009 0.761 1.00 79.06 149 SER A N 1
ATOM 1190 C CA . SER A 1 149 ? -20.230 -2.278 0.053 1.00 79.06 149 SER A CA 1
ATOM 1191 C C . SER A 1 149 ? -19.604 -3.376 0.922 1.00 79.06 149 SER A C 1
ATOM 1193 O O . SER A 1 149 ? -19.775 -4.562 0.621 1.00 79.06 149 SER A O 1
ATOM 1195 N N . ILE A 1 150 ? -18.953 -3.007 2.034 1.00 77.69 150 ILE A N 1
ATOM 1196 C CA . ILE A 1 150 ? -18.472 -3.948 3.048 1.00 77.69 150 ILE A CA 1
ATOM 1197 C C . ILE A 1 150 ? -19.708 -4.511 3.744 1.00 77.69 150 ILE A C 1
ATOM 1199 O O . ILE A 1 150 ? -20.260 -3.927 4.678 1.00 77.69 150 ILE A O 1
ATOM 1203 N N . GLY A 1 151 ? -20.198 -5.635 3.218 1.00 59.84 151 GLY A N 1
ATOM 1204 C CA . GLY A 1 151 ? -21.388 -6.309 3.713 1.00 59.84 151 GLY A CA 1
ATOM 1205 C C . GLY A 1 151 ? -21.279 -6.534 5.217 1.00 59.84 151 GLY A C 1
ATOM 1206 O O . GLY A 1 151 ? -20.431 -7.294 5.678 1.00 59.84 151 GLY A O 1
ATOM 1207 N N . ILE A 1 152 ? -22.150 -5.872 5.984 1.00 60.47 152 ILE A N 1
ATOM 1208 C CA . ILE A 1 152 ? -22.261 -5.983 7.446 1.00 60.47 152 ILE A CA 1
ATOM 1209 C C . ILE A 1 152 ? -22.905 -7.339 7.794 1.00 60.47 152 ILE A C 1
ATOM 1211 O O . ILE A 1 152 ? -23.983 -7.415 8.380 1.00 60.47 152 ILE A O 1
ATOM 1215 N N . SER A 1 153 ? -22.295 -8.436 7.356 1.00 51.66 153 SER A N 1
ATOM 1216 C CA . SER A 1 153 ? -22.752 -9.799 7.607 1.00 51.66 153 SER A CA 1
ATOM 1217 C C . SER A 1 153 ? -21.627 -10.594 8.263 1.00 51.66 153 SER A C 1
ATOM 1219 O O . SER A 1 153 ? -20.668 -10.977 7.604 1.00 51.66 153 SER A O 1
ATOM 1221 N N . ASN A 1 154 ? -21.764 -10.824 9.571 1.00 51.75 154 ASN A N 1
ATOM 1222 C CA . ASN A 1 154 ? -21.099 -11.829 10.420 1.00 51.75 154 ASN A CA 1
ATOM 1223 C C . ASN A 1 154 ? -19.554 -11.953 10.424 1.00 51.75 154 ASN A C 1
ATOM 1225 O O . ASN A 1 154 ? -19.053 -12.795 11.160 1.00 51.75 154 ASN A O 1
ATOM 1229 N N . GLN A 1 155 ? -18.788 -11.143 9.685 1.00 57.16 155 GLN A N 1
ATOM 1230 C CA . GLN A 1 155 ? -17.308 -11.167 9.669 1.00 57.16 155 GLN A CA 1
ATOM 1231 C C . GLN A 1 155 ? -16.665 -9.936 10.343 1.00 57.16 155 GLN A C 1
ATOM 1233 O O . GLN A 1 155 ? -15.542 -9.550 10.024 1.00 57.16 155 GLN A O 1
ATOM 1238 N N . LEU A 1 156 ? -17.382 -9.290 11.267 1.00 64.94 156 LEU A N 1
ATOM 1239 C CA . LEU A 1 156 ? -16.967 -8.016 11.869 1.00 64.94 156 LEU A CA 1
ATOM 1240 C C . LEU A 1 156 ? -15.881 -8.159 12.945 1.00 64.94 156 LEU A C 1
ATOM 1242 O O . LEU A 1 156 ? -15.185 -7.183 13.213 1.00 64.94 156 LEU A O 1
ATOM 1246 N N . ASP A 1 157 ? -15.675 -9.359 13.497 1.00 70.00 157 ASP A N 1
ATOM 1247 C CA . ASP A 1 157 ? -14.685 -9.602 14.559 1.00 70.00 157 ASP A CA 1
ATOM 1248 C C . ASP A 1 157 ? -13.250 -9.276 14.106 1.00 70.00 157 ASP A C 1
ATOM 1250 O O . ASP A 1 157 ? -12.411 -8.841 14.896 1.00 70.00 157 ASP A O 1
ATOM 1254 N N . GLY A 1 158 ? -12.961 -9.437 12.811 1.00 83.50 158 GLY A N 1
ATOM 1255 C CA . GLY A 1 158 ? -11.677 -9.049 12.229 1.00 83.50 158 GLY A CA 1
ATOM 1256 C C . GLY A 1 158 ? -11.560 -7.552 11.930 1.00 83.50 158 GLY A C 1
ATOM 1257 O O . GLY A 1 158 ? -10.446 -7.028 11.895 1.00 83.50 158 GLY A O 1
ATOM 1258 N N . LEU A 1 159 ? -12.683 -6.850 11.729 1.00 86.62 159 LEU A N 1
ATOM 1259 C CA . LEU A 1 159 ? -12.672 -5.458 11.273 1.00 86.62 159 LEU A CA 1
ATOM 1260 C C . LEU A 1 159 ? -12.154 -4.513 12.356 1.00 86.62 159 LEU A C 1
ATOM 1262 O O . LEU A 1 159 ? -11.357 -3.634 12.050 1.00 86.62 159 LEU A O 1
ATOM 1266 N N . GLU A 1 160 ? -12.552 -4.708 13.614 1.00 87.62 160 GLU A N 1
ATOM 1267 C CA . GLU A 1 160 ? -12.070 -3.875 14.725 1.00 87.62 160 GLU A CA 1
ATOM 1268 C C . GLU A 1 160 ? -10.544 -3.981 14.872 1.00 87.62 160 GLU A C 1
ATOM 1270 O O . GLU A 1 160 ? -9.855 -2.961 14.907 1.00 87.62 160 GLU A O 1
ATOM 1275 N N . ARG A 1 161 ? -9.993 -5.206 14.820 1.00 91.00 161 ARG A N 1
ATOM 1276 C CA . ARG A 1 161 ? -8.536 -5.434 14.826 1.00 91.00 161 ARG A CA 1
ATOM 1277 C C . ARG A 1 161 ? -7.843 -4.837 13.601 1.00 91.00 161 ARG A C 1
ATOM 1279 O O . ARG A 1 161 ? -6.748 -4.292 13.728 1.00 91.00 161 ARG A O 1
ATOM 1286 N N . PHE A 1 162 ? -8.463 -4.931 12.425 1.00 93.12 162 PHE A N 1
ATOM 1287 C CA . PHE A 1 162 ? -7.928 -4.349 11.194 1.00 93.12 162 PHE A CA 1
ATOM 1288 C C . PHE A 1 162 ? -7.846 -2.821 11.287 1.00 93.12 162 PHE A C 1
ATOM 1290 O O . PHE A 1 162 ? -6.817 -2.241 10.941 1.00 93.12 162 PHE A O 1
ATOM 1297 N N . VAL A 1 163 ? -8.895 -2.173 11.804 1.00 92.88 163 VAL A N 1
ATOM 1298 C CA . VAL A 1 163 ? -8.924 -0.723 12.039 1.00 92.88 163 VAL A CA 1
ATOM 1299 C C . VAL A 1 163 ? -7.875 -0.321 13.072 1.00 92.88 163 VAL A C 1
ATOM 1301 O O . VAL A 1 163 ? -7.116 0.614 12.830 1.00 92.88 163 VAL A O 1
ATOM 1304 N N . ASP A 1 164 ? -7.780 -1.035 14.194 1.00 93.88 164 ASP A N 1
ATOM 1305 C CA . ASP A 1 164 ? -6.772 -0.759 15.221 1.00 93.88 164 ASP A CA 1
ATOM 1306 C C . ASP A 1 164 ? -5.340 -0.902 14.680 1.00 93.88 164 ASP A C 1
ATOM 1308 O O . ASP A 1 164 ? -4.456 -0.121 15.040 1.00 93.88 164 ASP A O 1
ATOM 1312 N N . LEU A 1 165 ? -5.086 -1.881 13.806 1.00 97.25 165 LEU A N 1
ATOM 1313 C CA . LEU A 1 165 ? -3.799 -2.015 13.125 1.00 97.25 165 LEU A CA 1
ATOM 1314 C C . LEU A 1 165 ? -3.544 -0.852 12.159 1.00 97.25 165 LEU A C 1
ATOM 1316 O O . LEU A 1 165 ? -2.449 -0.290 12.188 1.00 97.25 165 LEU A O 1
ATOM 1320 N N . ALA A 1 166 ? -4.536 -0.467 11.349 1.00 97.50 166 ALA A N 1
ATOM 1321 C CA . ALA A 1 166 ? -4.424 0.667 10.431 1.00 97.50 166 ALA A CA 1
ATOM 1322 C C . ALA A 1 166 ? -4.088 1.963 11.182 1.00 97.50 166 ALA A C 1
ATOM 1324 O O . ALA A 1 166 ? -3.163 2.672 10.793 1.00 97.50 166 ALA A O 1
ATOM 1325 N N . LEU A 1 167 ? -4.780 2.230 12.296 1.00 96.44 167 LEU A N 1
ATOM 1326 C CA . LEU A 1 167 ? -4.556 3.407 13.137 1.00 96.44 167 LEU A CA 1
ATOM 1327 C C . LEU A 1 167 ? -3.161 3.420 13.770 1.00 96.44 167 LEU A C 1
ATOM 1329 O O . LEU A 1 167 ? -2.501 4.452 13.736 1.00 96.44 167 LEU A O 1
ATOM 1333 N N . ARG A 1 168 ? -2.665 2.273 14.253 1.00 97.62 168 ARG A N 1
ATOM 1334 C CA . ARG A 1 168 ? -1.277 2.162 14.738 1.00 97.62 168 ARG A CA 1
ATOM 1335 C C . ARG A 1 168 ? -0.242 2.410 13.641 1.00 97.62 168 ARG A C 1
ATOM 1337 O O . ARG A 1 168 ? 0.833 2.928 13.921 1.00 97.62 168 ARG A O 1
ATOM 1344 N N . CYS A 1 169 ? -0.528 2.023 12.397 1.00 98.50 169 CYS A N 1
ATOM 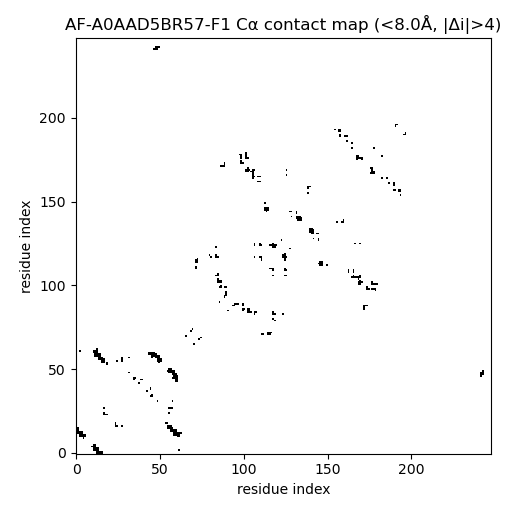1345 C CA . CYS A 1 169 ? 0.376 2.283 11.275 1.00 98.50 169 CYS A CA 1
ATOM 1346 C C . CYS A 1 169 ? 0.495 3.779 10.964 1.00 98.50 169 CYS A C 1
ATOM 1348 O O . CYS A 1 169 ? 1.565 4.210 10.549 1.00 98.50 169 CYS A O 1
ATOM 1350 N N . VAL A 1 170 ? -0.569 4.557 11.188 1.00 97.75 170 VAL A N 1
ATOM 1351 C CA . VAL A 1 170 ? -0.630 5.996 10.877 1.00 97.75 170 VAL A CA 1
ATOM 1352 C C . VAL A 1 170 ? -0.386 6.905 12.087 1.00 97.75 170 VAL A C 1
ATOM 1354 O O . VAL A 1 170 ? -0.767 8.072 12.062 1.00 97.75 170 VAL A O 1
ATOM 1357 N N . GLU A 1 171 ? 0.245 6.397 13.149 1.00 97.06 171 GLU A N 1
ATOM 1358 C CA . GLU A 1 171 ? 0.658 7.233 14.283 1.00 97.06 171 GLU A CA 1
ATOM 1359 C C . GLU A 1 171 ? 1.613 8.351 13.837 1.00 97.06 171 GLU A C 1
ATOM 1361 O O . GLU A 1 171 ? 2.454 8.163 12.953 1.00 97.06 171 GLU A O 1
ATOM 1366 N N . GLU A 1 172 ? 1.508 9.519 14.471 1.00 93.62 172 GLU A N 1
ATOM 1367 C CA . GLU A 1 172 ? 2.309 10.702 14.117 1.00 93.62 172 GLU A CA 1
ATOM 1368 C C . GLU A 1 172 ? 3.812 10.437 14.283 1.00 93.62 172 GLU A C 1
ATOM 1370 O O . GLU A 1 172 ? 4.609 10.782 13.413 1.00 93.62 172 GLU A O 1
ATOM 1375 N N . MET A 1 173 ? 4.191 9.760 15.370 1.00 94.75 173 MET A N 1
ATOM 1376 C CA . MET A 1 173 ? 5.578 9.417 15.684 1.00 94.75 173 MET A CA 1
ATOM 1377 C C . MET A 1 173 ? 5.941 8.033 15.126 1.00 94.75 173 MET A C 1
ATOM 1379 O O . MET A 1 173 ? 5.299 7.033 15.455 1.00 94.75 173 MET A O 1
ATOM 1383 N N . GLY A 1 174 ? 7.000 7.934 14.320 1.00 94.75 174 GLY A N 1
ATOM 1384 C CA . GLY A 1 174 ? 7.387 6.695 13.641 1.00 94.75 174 GLY A CA 1
ATOM 1385 C C . GLY A 1 174 ? 7.832 5.561 14.565 1.00 94.75 174 GLY A C 1
ATOM 1386 O O . GLY A 1 174 ? 7.696 4.390 14.207 1.00 94.75 174 GLY A O 1
ATOM 1387 N N . ASN A 1 175 ? 8.319 5.870 15.769 1.00 95.00 175 ASN A N 1
ATOM 1388 C CA . ASN A 1 175 ? 8.697 4.868 16.772 1.00 95.00 175 ASN A CA 1
ATOM 1389 C C . ASN A 1 175 ? 7.489 4.153 17.407 1.00 95.00 175 ASN A C 1
ATOM 1391 O O . ASN A 1 175 ? 7.650 3.026 17.869 1.00 95.00 175 ASN A O 1
ATOM 1395 N N . GLU A 1 176 ? 6.306 4.771 17.399 1.00 97.06 176 GLU A N 1
ATOM 1396 C CA . GLU A 1 176 ? 5.056 4.168 17.893 1.00 97.06 176 GLU A CA 1
ATOM 1397 C C . GLU A 1 176 ? 4.408 3.247 16.847 1.00 97.06 176 GLU A C 1
ATOM 1399 O O . GLU A 1 176 ? 3.610 2.365 17.174 1.00 97.06 176 GLU A O 1
ATOM 1404 N N . ARG A 1 177 ? 4.778 3.409 15.570 1.00 98.31 177 ARG A N 1
ATOM 1405 C CA . ARG A 1 177 ? 4.277 2.569 14.479 1.00 98.31 177 ARG A CA 1
ATOM 1406 C C . ARG A 1 177 ? 4.868 1.161 14.576 1.00 98.31 177 ARG A C 1
ATOM 1408 O O . ARG A 1 177 ? 6.059 1.019 14.870 1.00 98.31 177 ARG A O 1
ATOM 1415 N N . PRO A 1 178 ? 4.118 0.102 14.232 1.00 98.44 178 PRO A N 1
ATOM 1416 C CA . PRO A 1 178 ? 4.675 -1.242 14.109 1.00 98.44 178 PRO A CA 1
ATOM 1417 C C . PRO A 1 178 ? 5.704 -1.328 12.969 1.00 98.44 178 PRO A C 1
ATOM 1419 O O . PRO A 1 178 ? 5.752 -0.505 12.052 1.00 98.44 178 PRO A O 1
ATOM 1422 N N . SER A 1 179 ? 6.581 -2.322 13.011 1.00 98.25 179 SER A N 1
ATOM 1423 C CA . SER A 1 179 ? 7.344 -2.740 11.830 1.00 98.25 179 SER A CA 1
ATOM 1424 C C . SER A 1 179 ? 6.416 -3.426 10.822 1.00 98.25 179 SER A C 1
ATOM 1426 O O . SER A 1 179 ? 5.450 -4.084 11.211 1.00 98.25 179 SER A O 1
ATOM 1428 N N . MET A 1 180 ? 6.737 -3.369 9.527 1.00 96.94 180 MET A N 1
ATOM 1429 C CA . MET A 1 180 ? 5.953 -4.088 8.510 1.00 96.94 180 MET A CA 1
ATOM 1430 C C . MET A 1 180 ? 5.868 -5.599 8.774 1.00 96.94 180 MET A C 1
ATOM 1432 O O . MET A 1 180 ? 4.872 -6.230 8.436 1.00 96.94 180 MET A O 1
ATOM 1436 N N . SER A 1 181 ? 6.869 -6.185 9.441 1.00 95.88 181 SER A N 1
ATOM 1437 C CA . SER A 1 181 ? 6.822 -7.591 9.857 1.00 95.88 181 SER A CA 1
ATOM 1438 C C . SER A 1 181 ? 5.734 -7.876 10.902 1.00 95.88 181 SER A C 1
ATOM 1440 O O . SER A 1 181 ? 5.091 -8.921 10.855 1.00 95.88 181 SER A O 1
ATOM 1442 N N . GLU A 1 182 ? 5.500 -6.946 11.829 1.00 97.94 182 GLU A N 1
ATOM 1443 C CA . GLU A 1 182 ? 4.425 -7.037 12.821 1.00 97.94 182 GLU A CA 1
ATOM 1444 C C . GLU A 1 182 ? 3.068 -6.767 12.177 1.00 97.94 182 GLU A C 1
ATOM 1446 O O . GLU A 1 182 ? 2.100 -7.442 12.512 1.00 97.94 182 GLU A O 1
ATOM 1451 N N . VAL A 1 183 ? 3.007 -5.844 11.209 1.00 98.12 183 VAL A N 1
ATOM 1452 C CA . VAL A 1 183 ? 1.798 -5.599 10.407 1.00 98.12 183 VAL A CA 1
ATOM 1453 C C . VAL A 1 183 ? 1.366 -6.871 9.681 1.00 98.12 183 VAL A C 1
ATOM 1455 O O . VAL A 1 183 ? 0.209 -7.266 9.792 1.00 98.12 183 VAL A O 1
ATOM 1458 N N . VAL A 1 184 ? 2.286 -7.550 8.986 1.00 96.06 184 VAL A N 1
ATOM 1459 C CA . VAL A 1 184 ? 1.989 -8.807 8.277 1.00 96.06 184 VAL A CA 1
ATOM 1460 C C . VAL A 1 184 ? 1.494 -9.886 9.243 1.00 96.06 184 VAL A C 1
ATOM 1462 O O . VAL A 1 184 ? 0.447 -10.472 8.991 1.00 96.06 184 VAL A O 1
ATOM 1465 N N . LYS A 1 185 ? 2.181 -10.097 10.376 1.00 95.44 185 LYS A N 1
ATOM 1466 C CA . LYS A 1 185 ? 1.767 -11.084 11.393 1.00 95.44 185 LYS A CA 1
ATOM 1467 C C . LYS A 1 185 ? 0.372 -10.802 11.951 1.00 95.44 185 LYS A C 1
ATOM 1469 O O . LYS A 1 185 ? -0.414 -11.722 12.161 1.00 95.44 185 LYS A O 1
ATOM 1474 N N . GLU A 1 186 ? 0.061 -9.534 12.210 1.00 95.69 186 GLU A N 1
ATOM 1475 C CA . GLU A 1 186 ? -1.245 -9.141 12.734 1.00 95.69 186 GLU A CA 1
ATOM 1476 C C . GLU A 1 186 ? -2.344 -9.341 11.679 1.00 95.69 186 GLU A C 1
ATOM 1478 O O . GLU A 1 186 ? -3.407 -9.864 12.006 1.00 95.69 186 GLU A O 1
ATOM 1483 N N . LEU A 1 187 ? -2.081 -9.005 10.410 1.00 94.50 187 LEU A N 1
ATOM 1484 C CA . LEU A 1 187 ? -3.003 -9.275 9.300 1.00 94.50 187 LEU A CA 1
ATOM 1485 C C . LEU A 1 187 ? -3.264 -10.774 9.124 1.00 94.50 187 LEU A C 1
ATOM 1487 O O . LEU A 1 187 ? -4.420 -11.171 8.997 1.00 94.50 187 LEU A O 1
ATOM 1491 N N . GLU A 1 188 ? -2.223 -11.605 9.169 1.00 92.19 188 GLU A N 1
ATOM 1492 C CA . GLU A 1 188 ? -2.356 -13.066 9.132 1.00 92.19 188 GLU A CA 1
ATOM 1493 C C . GLU A 1 188 ? -3.226 -13.558 10.296 1.00 92.19 188 GLU A C 1
ATOM 1495 O O . GLU A 1 188 ? -4.212 -14.255 10.072 1.00 92.19 188 GLU A O 1
ATOM 1500 N N . SER A 1 189 ? -2.963 -13.094 11.522 1.00 92.25 189 SER A N 1
ATOM 1501 C CA . SER A 1 189 ? -3.783 -13.424 12.695 1.00 92.25 189 SER A CA 1
ATOM 1502 C C . SER A 1 189 ? -5.251 -13.005 12.536 1.00 92.25 189 SER A C 1
ATOM 1504 O O . SER A 1 189 ? -6.151 -13.736 12.951 1.00 92.25 189 SER A O 1
ATOM 1506 N N . ILE A 1 190 ? -5.525 -11.841 11.939 1.00 90.50 190 ILE A N 1
ATOM 1507 C CA . ILE A 1 190 ? -6.895 -11.391 11.656 1.00 90.50 190 ILE A CA 1
ATOM 1508 C C . ILE A 1 190 ? -7.574 -12.337 10.659 1.00 90.50 190 ILE A C 1
ATOM 1510 O O . ILE A 1 190 ? -8.723 -12.718 10.881 1.00 90.50 190 ILE A O 1
ATOM 1514 N N . MET A 1 191 ? -6.873 -12.749 9.599 1.00 87.19 191 MET A N 1
ATOM 1515 C CA . MET A 1 191 ? -7.389 -13.687 8.593 1.00 87.19 191 MET A CA 1
ATOM 1516 C C . MET A 1 191 ? -7.685 -15.077 9.174 1.00 87.19 191 MET A C 1
ATOM 1518 O O . MET A 1 191 ? -8.667 -15.717 8.784 1.00 87.19 191 MET A O 1
ATOM 1522 N N . GLU A 1 192 ? -6.871 -15.529 10.127 1.00 85.62 192 GLU A N 1
ATOM 1523 C CA . GLU A 1 192 ? -7.085 -16.781 10.855 1.00 85.62 192 GLU A CA 1
ATOM 1524 C C . GLU A 1 192 ? -8.354 -16.737 11.710 1.00 85.62 192 GLU A C 1
ATOM 1526 O O . GLU A 1 192 ? -9.146 -17.682 11.675 1.00 85.62 192 GLU A O 1
ATOM 1531 N N . LEU A 1 193 ? -8.588 -15.632 12.431 1.00 81.56 193 LEU A N 1
ATOM 1532 C CA . LEU A 1 193 ? -9.777 -15.467 13.278 1.00 81.56 193 LEU A CA 1
ATOM 1533 C C . LEU A 1 193 ? -11.086 -15.595 12.492 1.00 81.56 193 LEU A C 1
ATOM 1535 O O . LEU A 1 193 ? -12.047 -16.178 12.986 1.00 81.56 193 LEU A O 1
ATOM 1539 N N . ILE A 1 194 ? -11.121 -15.070 11.268 1.00 79.81 194 ILE A N 1
ATOM 1540 C CA . ILE A 1 194 ? -12.313 -15.094 10.407 1.00 79.81 194 ILE A CA 1
ATOM 1541 C C . ILE A 1 194 ? -12.464 -16.402 9.607 1.00 79.81 194 ILE A C 1
ATOM 1543 O O . ILE A 1 194 ? -13.397 -16.533 8.814 1.00 79.81 194 ILE A O 1
ATOM 1547 N N . GLY A 1 195 ? -11.576 -17.384 9.811 1.00 71.19 195 GLY A N 1
ATOM 1548 C CA . GLY A 1 195 ? -11.697 -18.727 9.236 1.00 71.19 195 GLY A CA 1
ATOM 1549 C C . GLY A 1 195 ? -11.380 -18.832 7.738 1.00 71.19 195 GLY A C 1
ATOM 1550 O O . GLY A 1 195 ? -11.787 -19.805 7.104 1.00 71.19 195 GLY A O 1
ATOM 1551 N N . LEU A 1 196 ? -10.640 -17.881 7.153 1.00 65.25 196 LEU A N 1
ATOM 1552 C CA . LEU A 1 196 ? -10.297 -17.875 5.717 1.00 65.25 196 LEU A CA 1
ATOM 1553 C C . LEU A 1 196 ? -9.172 -18.861 5.318 1.00 65.25 196 LEU A C 1
ATOM 1555 O O . LEU A 1 196 ? -8.732 -18.880 4.168 1.00 65.25 196 LEU A O 1
ATOM 1559 N N . ASN A 1 197 ? -8.718 -19.727 6.228 1.00 56.56 197 ASN A N 1
ATOM 1560 C CA . ASN A 1 197 ? -7.532 -20.566 6.024 1.00 56.56 197 ASN A CA 1
ATOM 1561 C C . ASN A 1 197 ? -7.681 -21.763 5.064 1.00 56.56 197 ASN A C 1
ATOM 1563 O O . ASN A 1 197 ? -6.679 -22.408 4.775 1.00 56.56 197 ASN A O 1
ATOM 1567 N N . GLN A 1 198 ? -8.855 -22.067 4.498 1.00 52.56 198 GLN A N 1
ATOM 1568 C CA . GLN A 1 198 ? -8.979 -23.213 3.573 1.00 52.56 198 GLN A CA 1
ATOM 1569 C C . GLN A 1 198 ? -8.544 -22.933 2.119 1.00 52.56 198 GLN A C 1
ATOM 1571 O O . GLN A 1 198 ? -8.525 -23.856 1.309 1.00 52.56 198 GLN A O 1
ATOM 1576 N N . SER A 1 199 ? -8.134 -21.707 1.770 1.00 47.53 199 SER A N 1
ATOM 1577 C CA . SER A 1 199 ? -7.652 -21.375 0.412 1.00 47.53 199 SER A CA 1
ATOM 1578 C C . SER A 1 199 ? -6.255 -20.742 0.349 1.00 47.53 199 SER A C 1
ATOM 1580 O O . SER A 1 199 ? -5.777 -20.450 -0.745 1.00 47.53 199 SER A O 1
ATOM 1582 N N . ILE A 1 200 ? -5.578 -20.533 1.486 1.00 50.16 200 ILE A N 1
ATOM 1583 C CA . ILE A 1 200 ? -4.296 -19.797 1.553 1.00 50.16 200 ILE A CA 1
ATOM 1584 C C . ILE A 1 200 ? -3.085 -20.726 1.791 1.00 50.16 200 ILE A C 1
ATOM 1586 O O . ILE A 1 200 ? -1.940 -20.288 1.683 1.00 50.16 200 ILE A O 1
ATOM 1590 N N . GLU A 1 201 ? -3.289 -22.036 1.978 1.00 41.25 201 GLU A N 1
ATOM 1591 C CA . GLU A 1 201 ? -2.184 -23.005 2.138 1.00 41.25 201 GLU A CA 1
ATOM 1592 C C . GLU A 1 201 ? -1.288 -23.172 0.893 1.00 41.25 201 GLU A C 1
ATOM 1594 O O . GLU A 1 201 ? -0.195 -23.722 0.985 1.00 41.25 201 GLU A O 1
ATOM 1599 N N . LEU A 1 202 ? -1.670 -22.632 -0.268 1.00 42.50 202 LEU A N 1
ATOM 1600 C CA . LEU A 1 202 ? -0.801 -22.598 -1.454 1.00 42.50 202 LEU A CA 1
ATOM 1601 C C . LEU A 1 202 ? 0.240 -21.467 -1.425 1.00 42.50 202 LEU A C 1
ATOM 1603 O O . LEU A 1 202 ? 1.049 -21.364 -2.344 1.00 42.50 202 LEU A O 1
ATOM 1607 N N . SER A 1 203 ? 0.233 -20.599 -0.407 1.00 48.00 203 SER A N 1
ATOM 1608 C CA . SER A 1 203 ? 1.117 -19.429 -0.396 1.00 48.00 203 SER A CA 1
ATOM 1609 C C . SER A 1 203 ? 1.790 -19.124 0.950 1.00 48.00 203 SER A C 1
ATOM 1611 O O . SER A 1 203 ? 2.540 -18.147 1.035 1.00 48.00 203 SER A O 1
ATOM 1613 N N . SER A 1 204 ? 1.576 -19.968 1.964 1.00 42.88 204 SER A N 1
ATOM 1614 C CA . SER A 1 204 ? 2.100 -19.848 3.334 1.00 42.88 204 SER A CA 1
ATOM 1615 C C . SER A 1 204 ? 3.532 -20.374 3.529 1.00 42.88 204 SER A C 1
ATOM 1617 O O . SER A 1 204 ? 4.069 -20.309 4.630 1.00 42.88 204 SER A O 1
ATOM 1619 N N . SER A 1 205 ? 4.215 -20.842 2.479 1.00 40.44 205 SER A N 1
ATOM 1620 C CA . SER A 1 205 ? 5.586 -21.367 2.586 1.00 40.44 205 SER A CA 1
ATOM 1621 C C . SER A 1 205 ? 6.712 -20.339 2.377 1.00 40.44 205 SER A C 1
ATOM 1623 O O . SER A 1 205 ? 7.851 -20.741 2.158 1.00 40.44 205 SER A O 1
ATOM 1625 N N . ILE A 1 206 ? 6.457 -19.024 2.443 1.00 45.28 206 ILE A N 1
ATOM 1626 C CA . ILE A 1 206 ? 7.524 -18.002 2.340 1.00 45.28 206 ILE A CA 1
ATOM 1627 C C . ILE A 1 206 ? 7.350 -16.908 3.403 1.00 45.28 206 ILE A C 1
ATOM 1629 O O . ILE A 1 206 ? 7.256 -15.724 3.106 1.00 45.28 206 ILE A O 1
ATOM 1633 N N . SER A 1 207 ? 7.340 -17.314 4.670 1.00 39.12 207 SER A N 1
ATOM 1634 C CA . SER A 1 207 ? 7.885 -16.482 5.745 1.00 39.12 207 SER A CA 1
ATOM 1635 C C . SER A 1 207 ? 9.368 -16.841 5.858 1.00 39.12 207 SER A C 1
ATOM 1637 O O . SER A 1 207 ? 9.770 -17.700 6.641 1.00 39.12 207 SER A O 1
ATOM 1639 N N . ALA A 1 208 ? 10.188 -16.277 4.967 1.00 37.03 208 ALA A N 1
ATOM 1640 C CA . ALA A 1 208 ? 11.628 -16.305 5.168 1.00 37.03 208 ALA A CA 1
ATOM 1641 C C . ALA A 1 208 ? 11.930 -15.311 6.291 1.00 37.03 208 ALA A C 1
ATOM 1643 O O . ALA A 1 208 ? 11.717 -14.108 6.145 1.00 37.03 208 ALA A O 1
ATOM 1644 N N . SER A 1 209 ? 12.364 -15.853 7.422 1.00 36.12 209 SER A N 1
ATOM 1645 C CA . SER A 1 209 ? 12.769 -15.158 8.633 1.00 36.12 209 SER A CA 1
ATOM 1646 C C . SER A 1 209 ? 13.580 -13.896 8.322 1.00 36.12 209 SER A C 1
ATOM 1648 O O . SER A 1 209 ? 14.684 -13.980 7.784 1.00 36.12 209 SER A O 1
ATOM 1650 N N . TYR A 1 210 ? 13.052 -12.726 8.687 1.00 32.03 210 TYR A N 1
ATOM 1651 C CA . TYR A 1 210 ? 13.874 -11.533 8.838 1.00 32.03 210 TYR A CA 1
ATOM 1652 C C . TYR A 1 210 ? 14.716 -11.750 10.104 1.00 32.03 210 TYR A C 1
ATOM 1654 O O . TYR A 1 210 ? 14.232 -11.633 11.227 1.00 32.03 210 TYR A O 1
ATOM 1662 N N . ASP A 1 211 ? 15.965 -12.178 9.942 1.00 32.75 211 ASP A N 1
ATOM 1663 C CA . ASP A 1 211 ? 16.908 -12.158 11.055 1.00 32.75 211 ASP A CA 1
ATOM 1664 C C . ASP A 1 211 ? 17.434 -10.726 11.178 1.00 32.75 211 ASP A C 1
ATOM 1666 O O . ASP A 1 211 ? 18.183 -10.227 10.333 1.00 32.75 211 ASP A O 1
ATOM 1670 N N . GLY A 1 212 ? 16.939 -10.023 12.194 1.00 39.44 212 GLY A N 1
ATOM 1671 C CA . GLY A 1 212 ? 17.321 -8.659 12.519 1.00 39.44 212 GLY A CA 1
ATOM 1672 C C . GLY A 1 212 ? 18.710 -8.624 13.139 1.00 39.44 212 GLY A C 1
ATOM 1673 O O . GLY A 1 212 ? 18.846 -8.494 14.353 1.00 39.44 212 GLY A O 1
ATOM 1674 N N . THR A 1 213 ? 19.757 -8.675 12.317 1.00 27.72 213 THR A N 1
ATOM 1675 C CA . THR A 1 213 ? 21.079 -8.212 12.745 1.00 27.72 213 THR A CA 1
ATOM 1676 C C . THR A 1 213 ? 21.259 -6.759 12.333 1.00 27.72 213 THR A C 1
ATOM 1678 O O . THR A 1 213 ? 21.563 -6.463 11.178 1.00 27.72 213 THR A O 1
ATOM 1681 N N . SER A 1 214 ? 21.080 -5.866 13.308 1.00 38.84 214 SER A N 1
ATOM 1682 C CA . SER A 1 214 ? 21.519 -4.473 13.256 1.00 38.84 214 SER A CA 1
ATOM 1683 C C . SER A 1 214 ? 22.973 -4.398 12.777 1.00 38.84 214 SER A C 1
ATOM 1685 O O . SER A 1 214 ? 23.893 -4.872 13.450 1.00 38.84 214 SER A O 1
ATOM 1687 N N . LYS A 1 215 ? 23.174 -3.828 11.588 1.00 28.56 215 LYS A N 1
ATOM 1688 C CA . LYS A 1 215 ? 24.452 -3.264 11.158 1.00 28.56 215 LYS A CA 1
ATOM 1689 C C . LYS A 1 215 ? 24.172 -1.904 10.545 1.00 28.56 215 LYS A C 1
ATOM 1691 O O . LYS A 1 215 ? 23.429 -1.800 9.574 1.00 28.56 215 LYS A O 1
ATOM 1696 N N . ASP A 1 216 ? 24.776 -0.893 11.154 1.00 29.62 216 ASP A N 1
ATOM 1697 C CA . ASP A 1 216 ? 24.741 0.510 10.766 1.00 29.62 216 ASP A CA 1
ATOM 1698 C C . ASP A 1 216 ? 24.966 0.700 9.259 1.00 29.62 216 ASP A C 1
ATOM 1700 O O . ASP A 1 216 ? 26.084 0.558 8.756 1.00 29.62 216 ASP A O 1
ATOM 1704 N N . TYR A 1 217 ? 23.915 1.087 8.536 1.00 28.55 217 TYR A N 1
ATOM 1705 C CA . TYR A 1 217 ? 24.029 1.631 7.185 1.00 28.55 217 TYR A CA 1
ATOM 1706 C C . TYR A 1 217 ? 23.851 3.149 7.229 1.00 28.55 217 TYR A C 1
ATOM 1708 O O . TYR A 1 217 ? 22.867 3.704 6.755 1.00 28.55 217 TYR A O 1
ATOM 1716 N N . ASN A 1 218 ? 24.862 3.840 7.759 1.00 29.98 218 ASN A N 1
ATOM 1717 C CA . ASN A 1 218 ? 25.093 5.236 7.405 1.00 29.98 218 ASN A CA 1
ATOM 1718 C C . ASN A 1 218 ? 25.665 5.278 5.984 1.00 29.98 218 ASN A C 1
ATOM 1720 O O . ASN A 1 218 ? 26.868 5.090 5.782 1.00 29.98 218 ASN A O 1
ATOM 1724 N N . LYS A 1 219 ? 24.820 5.535 4.983 1.00 31.55 219 LYS A N 1
ATOM 1725 C CA . LYS A 1 219 ? 25.299 5.988 3.675 1.00 31.55 219 LYS A CA 1
ATOM 1726 C C . LYS A 1 219 ? 24.480 7.182 3.208 1.00 31.55 219 LYS A C 1
ATOM 1728 O O . LYS A 1 219 ? 23.410 7.043 2.629 1.00 31.55 219 LYS A O 1
ATOM 1733 N N . SER A 1 220 ? 25.027 8.359 3.498 1.00 26.27 220 SER A N 1
ATOM 1734 C CA . SER A 1 220 ? 24.600 9.638 2.950 1.00 26.27 220 SER A CA 1
ATOM 1735 C C . SER A 1 220 ? 24.470 9.555 1.432 1.00 26.27 220 SER A C 1
ATOM 1737 O O . SER A 1 220 ? 25.407 9.150 0.738 1.00 26.27 220 SER A O 1
ATOM 1739 N N . TYR A 1 221 ? 23.322 9.990 0.922 1.00 29.61 221 TYR A N 1
ATOM 1740 C CA . TYR A 1 221 ? 23.122 10.305 -0.485 1.00 29.61 221 TYR A CA 1
ATOM 1741 C C . TYR A 1 221 ? 23.899 11.579 -0.829 1.00 29.61 221 TYR A C 1
ATOM 1743 O O . TYR A 1 221 ? 23.349 12.674 -0.861 1.00 29.61 221 TYR A O 1
ATOM 1751 N N . SER A 1 222 ? 25.195 11.421 -1.084 1.00 30.34 222 SER A N 1
ATOM 1752 C CA . SER A 1 222 ? 25.993 12.401 -1.813 1.00 30.34 222 SER A CA 1
ATOM 1753 C C . SER A 1 222 ? 26.768 11.681 -2.906 1.00 30.34 222 SER A C 1
ATOM 1755 O O . SER A 1 222 ? 27.516 10.738 -2.646 1.00 30.34 222 SER A O 1
ATOM 1757 N N . ASN A 1 223 ? 26.530 12.134 -4.137 1.00 37.19 223 ASN A N 1
ATOM 1758 C CA . ASN A 1 223 ? 27.293 11.808 -5.334 1.00 37.19 223 ASN A CA 1
ATOM 1759 C C . ASN A 1 223 ? 28.794 11.970 -5.084 1.00 37.19 223 ASN A C 1
ATOM 1761 O O . ASN A 1 223 ? 29.217 13.012 -4.599 1.00 37.19 223 ASN A O 1
ATOM 1765 N N . ASP A 1 224 ? 29.569 10.957 -5.464 1.00 34.69 224 ASP A N 1
ATOM 1766 C CA . ASP A 1 224 ? 30.684 11.091 -6.409 1.00 34.69 224 ASP A CA 1
ATOM 1767 C C . ASP A 1 224 ? 31.449 9.768 -6.486 1.00 34.69 224 ASP A C 1
ATOM 1769 O O . ASP A 1 224 ? 32.153 9.382 -5.556 1.00 34.69 224 ASP A O 1
ATOM 1773 N N . SER A 1 225 ? 31.281 9.045 -7.600 1.00 31.98 225 SER A N 1
ATOM 1774 C CA . SER A 1 225 ? 32.312 8.195 -8.234 1.00 31.98 225 SER A CA 1
ATOM 1775 C C . SER A 1 225 ? 31.705 7.258 -9.285 1.00 31.98 225 SER A C 1
ATOM 1777 O O . SER A 1 225 ? 31.737 6.042 -9.150 1.00 31.98 225 SER A O 1
ATOM 1779 N N . PHE A 1 226 ? 31.179 7.800 -10.387 1.00 30.36 226 PHE A N 1
ATOM 1780 C CA . PHE A 1 226 ? 31.114 7.023 -11.640 1.00 30.36 226 PHE A CA 1
ATOM 1781 C C . PHE A 1 226 ? 31.264 7.883 -12.904 1.00 30.36 226 PHE A C 1
ATOM 1783 O O . PHE A 1 226 ? 30.865 7.487 -13.995 1.00 30.36 226 PHE A O 1
ATOM 1790 N N . LEU A 1 227 ? 31.889 9.059 -12.775 1.00 33.66 227 LEU A N 1
ATOM 1791 C CA . LEU A 1 227 ? 32.427 9.807 -13.910 1.00 33.66 227 LEU A CA 1
ATOM 1792 C C . LEU A 1 227 ? 33.942 9.650 -13.936 1.00 33.66 227 LEU A C 1
ATOM 1794 O O . LEU A 1 227 ? 34.704 10.565 -13.652 1.00 33.66 227 LEU A O 1
ATOM 1798 N N . SER A 1 228 ? 34.381 8.455 -14.309 1.00 27.06 228 SER A N 1
ATOM 1799 C CA . SER A 1 228 ? 35.620 8.338 -15.059 1.00 27.06 228 SER A CA 1
ATOM 1800 C C . SER A 1 228 ? 35.504 7.137 -15.990 1.00 27.06 228 SER A C 1
ATOM 1802 O O . SER A 1 228 ? 35.100 6.059 -15.569 1.00 27.06 228 SER A O 1
ATOM 1804 N N . HIS A 1 229 ? 35.894 7.353 -17.243 1.00 29.14 229 HIS A N 1
ATOM 1805 C CA . HIS A 1 229 ? 36.059 6.356 -18.300 1.00 29.14 229 HIS A CA 1
ATOM 1806 C C . HIS A 1 229 ? 34.798 6.001 -19.099 1.00 29.14 229 HIS A C 1
ATOM 1808 O O . HIS A 1 229 ? 34.114 5.001 -18.897 1.00 29.14 229 HIS A O 1
ATOM 1814 N N . SER A 1 230 ? 34.596 6.805 -20.146 1.00 37.94 230 SER A N 1
ATOM 1815 C CA . SER A 1 230 ? 34.212 6.312 -21.467 1.00 37.94 230 SER A CA 1
ATOM 1816 C C . SER A 1 230 ? 34.814 4.926 -21.743 1.00 37.94 230 SER A C 1
ATOM 1818 O O . SER A 1 230 ? 36.020 4.743 -21.591 1.00 37.94 230 SER A O 1
ATOM 1820 N N . LYS A 1 231 ? 33.974 4.011 -22.247 1.00 32.38 231 LYS A N 1
ATOM 1821 C CA . LYS A 1 231 ? 34.286 2.623 -22.648 1.00 32.38 231 LYS A CA 1
ATOM 1822 C C . LYS A 1 231 ? 34.522 1.657 -21.474 1.00 32.38 231 LYS A C 1
ATOM 1824 O O . LYS A 1 231 ? 35.651 1.309 -21.155 1.00 32.38 231 LYS A O 1
ATOM 1829 N N . GLY A 1 232 ? 33.436 1.136 -20.907 1.00 25.81 232 GLY A N 1
ATOM 1830 C CA . GLY A 1 232 ? 33.475 0.018 -19.964 1.00 25.81 232 GLY A CA 1
ATOM 1831 C C . GLY A 1 232 ? 32.156 -0.748 -19.973 1.00 25.81 232 GLY A C 1
ATOM 1832 O O . GLY A 1 232 ? 31.104 -0.172 -19.729 1.00 25.81 232 GLY A O 1
ATOM 1833 N N . SER A 1 233 ? 32.228 -2.030 -20.322 1.00 28.45 233 SER A N 1
ATOM 1834 C CA . SER A 1 233 ? 31.132 -3.006 -20.342 1.00 28.45 233 SER A CA 1
ATOM 1835 C C . SER A 1 233 ? 30.335 -3.035 -19.031 1.00 28.45 233 SER A C 1
ATOM 1837 O O . SER A 1 233 ? 30.930 -3.000 -17.955 1.00 28.45 233 SER A O 1
ATOM 1839 N N . LEU A 1 234 ? 29.008 -3.219 -19.123 1.00 33.09 234 LEU A N 1
ATOM 1840 C CA . LEU A 1 234 ? 28.197 -3.719 -18.005 1.00 33.09 234 LEU A CA 1
ATOM 1841 C C . LEU A 1 234 ? 28.805 -5.042 -17.487 1.00 33.09 234 LEU A C 1
ATOM 1843 O O . LEU A 1 234 ? 29.338 -5.816 -18.294 1.00 33.09 234 LEU A O 1
ATOM 1847 N N . PRO A 1 235 ? 28.732 -5.334 -16.176 1.00 28.28 235 PRO A N 1
ATOM 1848 C CA . PRO A 1 235 ? 29.223 -6.590 -15.624 1.00 28.28 235 PRO A CA 1
ATOM 1849 C C . PRO A 1 235 ? 28.531 -7.783 -16.299 1.00 28.28 235 PRO A C 1
ATOM 1851 O O . PRO A 1 235 ? 27.308 -7.896 -16.338 1.00 28.28 235 PRO A O 1
ATOM 1854 N N . SER A 1 236 ? 29.350 -8.686 -16.829 1.00 28.88 236 SER A N 1
ATOM 1855 C CA . SER A 1 236 ? 29.011 -9.810 -17.709 1.00 28.88 236 SER A CA 1
ATOM 1856 C C . SER A 1 236 ? 28.326 -10.998 -17.013 1.00 28.88 236 SER A C 1
ATOM 1858 O O . SER A 1 236 ? 28.516 -12.148 -17.406 1.00 28.88 236 SER A O 1
ATOM 1860 N N . LYS A 1 237 ? 27.519 -10.753 -15.974 1.00 30.34 237 LYS A N 1
ATOM 1861 C CA . LYS A 1 237 ? 26.767 -11.802 -15.257 1.00 30.34 237 LYS A CA 1
ATOM 1862 C C . LYS A 1 237 ? 25.307 -11.435 -14.964 1.00 30.34 237 LYS A C 1
ATOM 1864 O O . LYS A 1 237 ? 24.763 -11.835 -13.941 1.00 30.34 237 LYS A O 1
ATOM 1869 N N . LEU A 1 238 ? 24.657 -10.724 -15.882 1.00 31.17 238 LEU A N 1
ATOM 1870 C CA . LEU A 1 238 ? 23.202 -10.807 -16.038 1.00 31.17 238 LEU A CA 1
ATOM 1871 C C . LEU A 1 238 ? 22.919 -11.946 -17.023 1.00 31.17 238 LEU A C 1
ATOM 1873 O O . LEU A 1 238 ? 23.424 -11.936 -18.144 1.00 31.17 238 LEU A O 1
ATOM 1877 N N . TYR A 1 239 ? 22.194 -12.969 -16.570 1.00 29.95 239 TYR A N 1
ATOM 1878 C CA . TYR A 1 239 ? 21.836 -14.123 -17.395 1.00 29.95 239 TYR A CA 1
ATOM 1879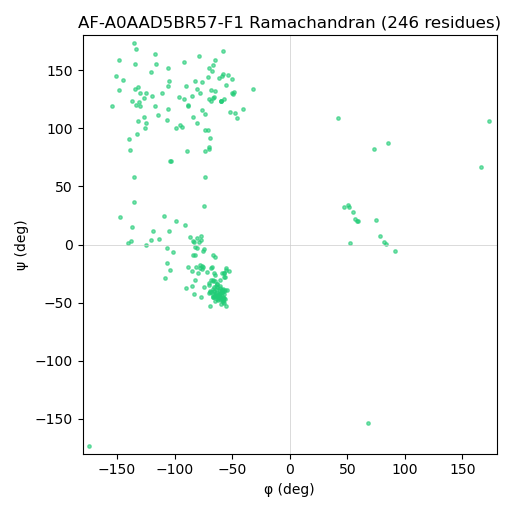 C C . TYR A 1 239 ? 21.114 -13.675 -18.687 1.00 29.95 239 TYR A C 1
ATOM 1881 O O . TYR A 1 239 ? 20.247 -12.802 -18.619 1.00 29.95 239 TYR A O 1
ATOM 1889 N N . PRO A 1 240 ? 21.438 -14.262 -19.856 1.00 38.00 240 PRO A N 1
ATOM 1890 C CA . PRO A 1 240 ? 20.983 -13.778 -21.153 1.00 38.00 240 PRO A CA 1
ATOM 1891 C C . PRO A 1 240 ? 19.775 -14.583 -21.652 1.00 38.00 240 PRO A C 1
ATOM 1893 O O . PRO A 1 240 ? 19.949 -15.673 -22.200 1.00 38.00 240 PRO A O 1
ATOM 1896 N N . PRO A 1 241 ? 18.543 -14.066 -21.514 1.00 34.12 241 PRO A N 1
ATOM 1897 C CA . PRO A 1 241 ? 17.672 -14.212 -22.682 1.00 34.12 241 PRO A CA 1
ATOM 1898 C C . PRO A 1 241 ? 16.772 -13.015 -23.010 1.00 34.12 241 PRO A C 1
ATOM 1900 O O . PRO A 1 241 ? 16.020 -13.108 -23.971 1.00 34.12 241 PRO A O 1
ATOM 1903 N N . LEU A 1 242 ? 16.808 -11.894 -22.279 1.00 40.06 242 LEU A N 1
ATOM 1904 C CA . LEU A 1 242 ? 15.759 -10.862 -22.433 1.00 40.06 242 LEU A CA 1
ATOM 1905 C C . LEU A 1 242 ? 16.259 -9.490 -22.905 1.00 40.06 242 LEU A C 1
ATOM 1907 O O . LEU A 1 242 ? 15.493 -8.534 -22.938 1.00 40.06 242 LEU A O 1
ATOM 1911 N N . GLN A 1 243 ? 17.514 -9.396 -23.354 1.00 41.84 243 GLN A N 1
ATOM 1912 C CA . GLN A 1 243 ? 18.070 -8.163 -23.927 1.00 41.84 243 GLN A CA 1
ATOM 1913 C C . GLN A 1 243 ? 17.585 -7.869 -25.366 1.00 41.84 243 GLN A C 1
ATOM 1915 O O . GLN A 1 243 ? 17.908 -6.811 -25.896 1.00 41.84 243 GLN A O 1
ATOM 1920 N N . SER A 1 244 ? 16.825 -8.766 -26.017 1.00 37.84 244 SER A N 1
ATOM 1921 C CA . SER A 1 244 ? 16.533 -8.662 -27.461 1.00 37.84 244 SER A CA 1
ATOM 1922 C C . SER A 1 244 ? 15.090 -8.942 -27.906 1.00 37.84 244 SER A C 1
ATOM 1924 O O . SER A 1 244 ? 14.864 -9.124 -29.098 1.00 37.84 244 SER A O 1
ATOM 1926 N N . LEU A 1 245 ? 14.089 -8.973 -27.022 1.00 39.88 245 LEU A N 1
ATOM 1927 C CA . LEU A 1 245 ? 12.731 -9.386 -27.429 1.00 39.88 245 LEU A CA 1
ATOM 1928 C C . LEU A 1 245 ? 11.870 -8.317 -28.129 1.00 39.88 245 LEU A C 1
ATOM 1930 O O . LEU A 1 245 ? 10.709 -8.588 -28.415 1.00 39.88 245 LEU A O 1
ATOM 1934 N N . PHE A 1 246 ? 12.403 -7.131 -28.439 1.00 34.16 246 PHE A N 1
ATOM 1935 C CA . PHE A 1 246 ? 11.597 -6.034 -29.004 1.00 34.16 246 PHE A CA 1
ATOM 1936 C C . PHE A 1 246 ? 11.925 -5.618 -30.441 1.00 34.16 246 PHE A C 1
ATOM 1938 O O . PHE A 1 246 ? 11.297 -4.691 -30.943 1.00 34.16 246 PHE A O 1
ATOM 1945 N N . PHE A 1 247 ? 12.828 -6.312 -31.138 1.00 32.28 247 PHE A N 1
ATOM 1946 C CA . PHE A 1 247 ? 13.037 -6.083 -32.571 1.00 32.28 247 PHE A CA 1
ATOM 1947 C C . PHE A 1 247 ? 13.240 -7.400 -33.324 1.00 32.28 247 PHE A C 1
ATOM 1949 O O . PHE A 1 247 ? 14.367 -7.864 -33.495 1.00 32.28 247 PHE A O 1
ATOM 1956 N N . GLN A 1 248 ? 12.132 -7.966 -33.799 1.00 29.17 248 GLN A N 1
ATOM 1957 C CA . GLN A 1 248 ? 12.069 -8.748 -35.033 1.00 29.17 248 GLN A CA 1
ATOM 1958 C C . GLN A 1 248 ? 10.781 -8.398 -35.770 1.00 29.17 248 GLN A C 1
ATOM 1960 O O . GLN A 1 248 ? 9.733 -8.316 -35.094 1.00 29.17 248 GLN A O 1
#

Secondary structure (DSSP, 8-state):
-EEEE-TTS-EEEEEEPPTT-HHHHHHHHHHHHHHTT---TTS--EEEEEEETTEEEEEEE--TT--HHHHHS-S--GGGTGGGG--HHHHHH----HHHHHHHHHHHHHHHHHTS-SEETTEEHHHHHHHH--TTSGGGGGGGTS-TTS--SS-THHHHHHHHHHHHHT-SSTTTSPPHHHHHHHHHHHHHHTTGGGS-TTT-S-------------------S--S-S--PPPS-S-SSSSSTT--